Protein AF-W4FFS1-F1 (afdb_monomer_lite)

Radius of gyration: 21.35 Å; chains: 1; bounding box: 70×46×58 Å

pLDDT: mean 74.56, std 17.5, range [27.06, 93.44]

Organism: Aphanomyces astaci (NCBI:txid112090)

Secondary structure (DSSP, 8-state):
--SS--PPP-PPP---STTTT---HHHHHHIIIIIIHHHHHHHSTTPPP-------GGGGPPPTTS--GGGS-SSSSS----PPPEE-TTS-EE-SB--TTSTTTTSBP----SHHHHHHHHHSHHHHT---HHHHHTS-HHHHHHHHHH---SHHHHHHHHHHHHH-------------------------

Foldseek 3Di:
DPPPDDDDDDDAFDDDPPCGRPDALVNVLCCVPPPVVVVCCVVPPPDDDDDDDDPDCNQVAADQQAQALVQAAQDPDDDGGLHQWDADDVGDTHHQADPPPDPRHRHGDDHNNDPVSSVVSCPDLSNVPGGHPCCVRPNVVQLVVQCVVQAPPDPVSCVPSNVVSVVPPDDDDPDDDDDDDDDDDDDDDDDD

Sequence (192 aa):
MVNGVKKYTTQKLHVGKNNEGYWTCEHMIKQGQEEVVAAFNEMHPGAKGYFTFDQSTNQAAFAPDALRASNMSLKPGGAQALLRPGRLLGGTTQSMVFEENHTRSGEAKGDVRMCCARHCMASQEDFRAQLSLLEETIIRADAKRYARRHCDYSFEGLTTCVPQSLDSSFEYDYELTRFAHTKYKSTDESQS

Structure (mmCIF, N/CA/C/O backbone):
data_AF-W4FFS1-F1
#
_entry.id   AF-W4FFS1-F1
#
loop_
_atom_site.group_PDB
_atom_site.id
_atom_site.type_symbol
_atom_site.label_atom_id
_atom_site.label_alt_id
_atom_site.label_comp_id
_atom_site.label_asym_id
_atom_site.label_entity_id
_atom_site.label_seq_id
_atom_site.pdbx_PDB_ins_code
_atom_site.Cartn_x
_atom_site.Cartn_y
_atom_site.Cartn_z
_atom_site.occupancy
_atom_site.B_iso_or_equiv
_atom_site.auth_seq_id
_atom_site.auth_comp_id
_atom_site.auth_asym_id
_atom_site.auth_atom_id
_atom_site.pdbx_PDB_model_num
ATOM 1 N N . MET A 1 1 ? -15.642 4.699 28.459 1.00 42.44 1 MET A N 1
ATOM 2 C CA . MET A 1 1 ? -15.665 6.177 28.407 1.00 42.44 1 MET A CA 1
ATOM 3 C C . MET A 1 1 ? -15.061 6.699 29.697 1.00 42.44 1 MET A C 1
ATOM 5 O O . MET A 1 1 ? -15.727 6.666 30.722 1.00 42.44 1 MET A O 1
ATOM 9 N N . VAL A 1 2 ? -13.798 7.113 29.669 1.00 43.47 2 VAL A N 1
ATOM 10 C CA . VAL A 1 2 ? -13.159 7.785 30.806 1.00 43.47 2 VAL A CA 1
ATOM 11 C C . VAL A 1 2 ? -13.203 9.287 30.494 1.00 43.47 2 VAL A C 1
ATOM 13 O O . VAL A 1 2 ? -12.579 9.748 29.548 1.00 43.47 2 VAL A O 1
ATOM 16 N N . ASN A 1 3 ? -14.033 10.030 31.230 1.00 53.81 3 ASN A N 1
ATOM 17 C CA . ASN A 1 3 ? -14.083 11.501 31.324 1.00 53.81 3 ASN A CA 1
ATOM 18 C C . ASN A 1 3 ? -14.514 12.374 30.125 1.00 53.81 3 ASN A C 1
ATOM 20 O O . ASN A 1 3 ? -14.353 13.586 30.204 1.00 53.81 3 ASN A O 1
ATOM 24 N N . GLY A 1 4 ? -15.112 11.850 29.050 1.00 58.44 4 GLY A N 1
ATOM 25 C CA . GLY A 1 4 ? -15.832 12.693 28.068 1.00 58.44 4 GLY A CA 1
ATOM 26 C C . GLY A 1 4 ? -14.991 13.729 27.294 1.00 58.44 4 GLY A C 1
ATOM 27 O O . GLY A 1 4 ? -15.546 14.533 26.545 1.00 58.44 4 GLY A O 1
ATOM 28 N N . VAL A 1 5 ? -13.662 13.706 27.427 1.00 64.94 5 VAL A N 1
ATOM 29 C CA . VAL A 1 5 ? -12.743 14.557 26.666 1.00 64.94 5 VAL A CA 1
ATOM 30 C C . VAL A 1 5 ? -12.466 13.882 25.327 1.00 64.94 5 VAL A C 1
ATOM 32 O O . VAL A 1 5 ? -11.866 12.811 25.270 1.00 64.94 5 VAL A O 1
ATOM 35 N N . LYS A 1 6 ? -12.905 14.503 24.228 1.00 65.88 6 LYS A N 1
ATOM 36 C CA . LYS A 1 6 ? -12.548 14.053 22.877 1.00 65.88 6 LYS A CA 1
ATOM 37 C C . LYS A 1 6 ? -11.071 14.364 22.631 1.00 65.88 6 LYS A C 1
ATOM 39 O O . LYS A 1 6 ? -10.688 15.531 22.578 1.00 65.88 6 LYS A O 1
ATOM 44 N N . LYS A 1 7 ? -10.247 13.326 22.484 1.00 66.31 7 LYS A N 1
ATOM 45 C CA . LYS A 1 7 ? -8.843 13.446 22.074 1.00 66.31 7 LYS A CA 1
ATOM 46 C C . LYS A 1 7 ? -8.802 13.440 20.549 1.00 66.31 7 LYS A C 1
ATOM 48 O O . LYS A 1 7 ? -9.204 12.463 19.925 1.00 66.31 7 LYS A O 1
ATOM 53 N N . TYR A 1 8 ? -8.354 14.542 19.962 1.00 74.06 8 TYR A N 1
ATOM 54 C CA . TYR A 1 8 ? -8.119 14.629 18.526 1.00 74.06 8 TYR A CA 1
ATOM 55 C C . TYR A 1 8 ? -6.630 14.482 18.266 1.00 74.06 8 TYR A C 1
ATOM 57 O O . TYR A 1 8 ? -5.813 15.106 18.941 1.00 74.06 8 TYR A O 1
ATOM 65 N N . THR A 1 9 ? -6.301 13.688 17.259 1.00 72.19 9 THR A N 1
ATOM 66 C CA . THR A 1 9 ? -4.998 13.745 16.613 1.00 72.19 9 THR A CA 1
ATOM 67 C C . THR A 1 9 ? -5.141 14.524 15.312 1.00 72.19 9 THR A C 1
ATOM 69 O O . THR A 1 9 ? -6.166 14.439 14.631 1.00 72.19 9 THR A O 1
ATOM 72 N N . THR A 1 10 ? -4.174 15.373 14.986 1.00 80.75 10 THR A N 1
ATOM 73 C CA . THR A 1 10 ? -4.226 16.195 13.775 1.00 80.75 10 THR A CA 1
ATOM 74 C C . THR A 1 10 ? -2.835 16.331 13.199 1.00 80.75 10 THR A C 1
ATOM 76 O O . THR A 1 10 ? -1.950 16.910 13.826 1.00 80.75 10 THR A O 1
ATOM 79 N N . GLN A 1 11 ? -2.675 15.868 11.964 1.00 80.75 11 GLN A N 1
ATOM 80 C CA . GLN A 1 11 ? -1.475 16.092 11.179 1.00 80.75 11 GLN A CA 1
ATOM 81 C C . GLN A 1 11 ? -1.737 17.211 10.169 1.00 80.75 11 GLN A C 1
ATOM 83 O O . GLN A 1 11 ? -2.724 17.184 9.435 1.00 80.75 11 GLN A O 1
ATOM 88 N N . LYS A 1 12 ? -0.858 18.216 10.141 1.00 86.00 12 LYS A N 1
ATOM 89 C CA . LYS A 1 12 ? -0.898 19.284 9.137 1.00 86.00 12 LYS A CA 1
ATOM 90 C C . LYS A 1 12 ? 0.101 18.959 8.036 1.00 86.00 12 LYS A C 1
ATOM 92 O O . LYS A 1 12 ? 1.286 18.799 8.310 1.00 86.00 12 LYS A O 1
ATOM 97 N N . LEU A 1 13 ? -0.391 18.878 6.807 1.00 87.62 13 LEU A N 1
ATOM 98 C CA . LEU A 1 13 ? 0.433 18.729 5.616 1.00 87.62 13 LEU A CA 1
ATOM 99 C C . LEU A 1 13 ? 0.553 20.083 4.915 1.00 87.62 13 LEU A C 1
ATOM 101 O O . LEU A 1 13 ? -0.430 20.813 4.782 1.00 87.62 13 LEU A O 1
ATOM 105 N N . HIS A 1 14 ? 1.763 20.419 4.479 1.00 88.12 14 HIS A N 1
ATOM 106 C CA . HIS A 1 14 ? 2.048 21.664 3.774 1.00 88.12 14 HIS A CA 1
ATOM 107 C C . HIS A 1 14 ? 2.275 21.369 2.296 1.00 88.12 14 HIS A C 1
ATOM 109 O O . HIS A 1 14 ? 3.169 20.600 1.958 1.00 88.12 14 HIS A O 1
ATOM 115 N N . VAL A 1 15 ? 1.461 21.978 1.431 1.00 88.88 15 VAL A N 1
ATOM 116 C CA . VAL A 1 15 ? 1.563 21.803 -0.024 1.00 88.88 15 VAL A CA 1
ATOM 117 C C . VAL A 1 15 ? 2.913 22.324 -0.519 1.00 88.88 15 VAL A C 1
ATOM 119 O O . VAL A 1 15 ? 3.287 23.4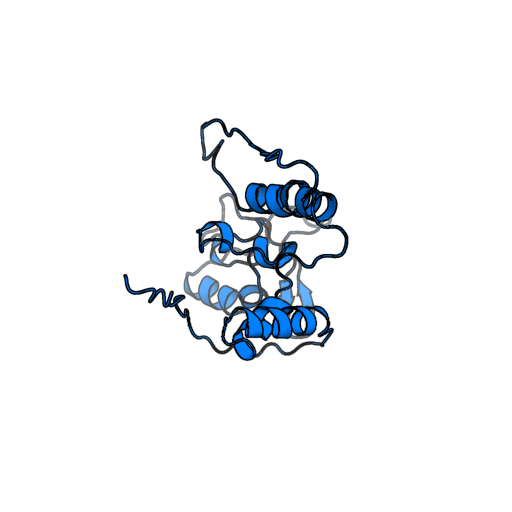60 -0.222 1.00 88.88 15 VAL A O 1
ATOM 122 N N . GLY A 1 16 ? 3.614 21.502 -1.297 1.00 87.75 16 GLY A N 1
ATOM 123 C CA . GLY A 1 16 ? 4.898 21.824 -1.918 1.00 87.75 16 GLY A CA 1
ATOM 124 C C . GLY A 1 16 ? 4.943 21.446 -3.401 1.00 87.75 16 GLY A C 1
ATOM 125 O O . GLY A 1 16 ? 3.909 21.324 -4.065 1.00 87.75 16 GLY A O 1
ATOM 126 N N . LYS A 1 17 ? 6.150 21.284 -3.953 1.00 86.94 17 LYS A N 1
ATOM 127 C CA . LYS A 1 17 ? 6.331 20.882 -5.362 1.00 86.94 17 LYS A CA 1
ATOM 128 C C . LYS A 1 17 ? 6.235 19.357 -5.493 1.00 86.94 17 LYS A C 1
ATOM 130 O O . LYS A 1 17 ? 6.449 18.636 -4.535 1.00 86.94 17 LYS A O 1
ATOM 135 N N . ASN A 1 18 ? 5.931 18.844 -6.689 1.00 82.62 18 ASN A N 1
ATOM 136 C CA . ASN A 1 18 ? 5.986 17.401 -6.992 1.00 82.62 18 ASN A CA 1
ATOM 137 C C . ASN A 1 18 ? 5.180 16.491 -6.032 1.00 82.62 18 ASN A C 1
ATOM 139 O O . ASN A 1 18 ? 5.665 15.442 -5.622 1.00 82.62 18 ASN A O 1
ATOM 143 N N . ASN A 1 19 ? 3.938 16.868 -5.706 1.00 79.12 19 ASN A N 1
ATOM 144 C CA . ASN A 1 19 ? 3.056 16.167 -4.754 1.00 79.12 19 ASN A CA 1
ATOM 145 C C . ASN A 1 19 ? 3.508 16.216 -3.279 1.00 79.12 19 ASN A C 1
ATOM 147 O O . ASN A 1 19 ? 2.940 15.516 -2.440 1.00 79.12 19 ASN A O 1
ATOM 151 N N . GLU A 1 20 ? 4.489 17.049 -2.924 1.00 83.75 20 GLU A N 1
ATOM 152 C CA . GLU A 1 20 ? 4.792 17.338 -1.521 1.00 83.75 20 GLU A CA 1
ATOM 153 C C . GLU A 1 20 ? 3.547 17.868 -0.796 1.00 83.75 20 GLU A C 1
ATOM 155 O O . GLU A 1 20 ? 2.803 18.711 -1.310 1.00 83.75 20 GLU A O 1
ATOM 160 N N . GLY A 1 21 ? 3.315 17.354 0.411 1.00 86.19 21 GLY A N 1
ATOM 161 C CA . GLY A 1 21 ? 2.146 17.703 1.217 1.00 86.19 21 GLY A CA 1
ATOM 162 C C . GLY A 1 21 ? 0.857 16.980 0.833 1.00 86.19 21 GLY A C 1
ATOM 163 O O . GLY A 1 21 ? -0.195 17.311 1.375 1.00 86.19 21 GLY A O 1
ATOM 164 N N . TYR A 1 22 ? 0.904 16.009 -0.083 1.00 87.06 22 TYR A N 1
ATOM 165 C CA . TYR A 1 22 ? -0.261 15.186 -0.399 1.00 87.06 22 TYR A CA 1
ATOM 166 C C . TYR A 1 22 ? -0.458 14.115 0.676 1.00 87.06 22 TYR A C 1
ATOM 168 O O . TYR A 1 22 ? 0.497 13.531 1.188 1.00 87.06 22 TYR A O 1
ATOM 176 N N . TRP A 1 23 ? -1.718 13.825 0.989 1.00 85.88 23 TRP A N 1
ATOM 177 C CA . TRP A 1 23 ? -2.080 12.721 1.871 1.00 85.88 23 TRP A CA 1
ATOM 178 C C . TRP A 1 23 ? -1.915 11.383 1.139 1.00 85.88 23 TRP A C 1
ATOM 180 O O . TRP A 1 23 ? -2.682 11.067 0.228 1.00 85.88 23 TRP A O 1
ATOM 190 N N . THR A 1 24 ? -0.914 10.594 1.531 1.00 85.81 24 THR A N 1
ATOM 191 C CA . THR A 1 24 ? -0.585 9.306 0.890 1.00 85.81 24 THR A CA 1
ATOM 192 C C . THR A 1 24 ? -1.097 8.107 1.694 1.00 85.81 24 THR A C 1
ATOM 194 O O . THR A 1 24 ? -1.491 8.232 2.855 1.00 85.81 24 THR A O 1
ATOM 197 N N . CYS A 1 25 ? -1.058 6.912 1.093 1.00 83.69 25 CYS A N 1
ATOM 198 C CA . CYS A 1 25 ? -1.382 5.666 1.794 1.00 83.69 25 CYS A CA 1
ATOM 199 C C . CYS A 1 25 ? -0.485 5.424 3.021 1.00 83.69 25 CYS A C 1
ATOM 201 O O . CYS A 1 25 ? -0.966 4.907 4.023 1.00 83.69 25 CYS A O 1
ATOM 203 N N . GLU A 1 26 ? 0.786 5.829 2.980 1.00 85.06 26 GLU A N 1
ATOM 204 C CA . GLU A 1 26 ? 1.703 5.712 4.124 1.00 85.06 26 GLU A CA 1
ATOM 205 C C . GLU A 1 26 ? 1.243 6.565 5.309 1.00 85.06 26 GLU A C 1
ATOM 207 O O . GLU A 1 26 ? 1.221 6.084 6.440 1.00 85.06 26 GLU A O 1
ATOM 212 N N . HIS A 1 27 ? 0.803 7.803 5.054 1.00 86.19 27 HIS A N 1
ATOM 213 C CA . HIS A 1 27 ? 0.260 8.672 6.101 1.00 86.19 27 HIS A CA 1
ATOM 214 C C . HIS A 1 27 ? -0.988 8.056 6.749 1.00 86.19 27 HIS A C 1
ATOM 216 O O . HIS A 1 27 ? -1.115 8.051 7.972 1.00 86.19 27 HIS A O 1
ATOM 222 N N . MET A 1 28 ? -1.874 7.472 5.937 1.00 84.06 28 MET A N 1
ATOM 223 C CA . MET A 1 28 ? -3.064 6.768 6.419 1.00 84.06 28 MET A CA 1
ATOM 224 C C . MET A 1 28 ? -2.714 5.538 7.260 1.00 84.06 28 MET A C 1
ATOM 226 O O . MET A 1 28 ? -3.315 5.336 8.314 1.00 84.06 28 MET A O 1
ATOM 230 N N . ILE A 1 29 ? -1.739 4.735 6.822 1.00 80.75 29 ILE A N 1
ATOM 231 C CA . ILE A 1 29 ? -1.277 3.563 7.573 1.00 80.75 29 ILE A CA 1
ATOM 232 C C . ILE A 1 29 ? -0.712 3.990 8.924 1.00 80.75 29 ILE A C 1
ATOM 234 O O . ILE A 1 29 ? -1.125 3.463 9.957 1.00 80.75 29 ILE A O 1
ATOM 238 N N . LYS A 1 30 ? 0.173 4.990 8.911 1.00 84.25 30 LYS A N 1
ATOM 239 C CA . LYS A 1 30 ? 0.809 5.528 10.109 1.00 84.25 30 LYS A CA 1
ATOM 240 C C . LYS A 1 30 ? -0.223 6.047 11.105 1.00 84.25 30 LYS A C 1
ATOM 242 O O . LYS A 1 30 ? -0.216 5.639 12.261 1.00 84.25 30 LYS A O 1
ATOM 247 N N . GLN A 1 31 ? -1.155 6.882 10.650 1.00 84.44 31 GLN A N 1
ATOM 248 C CA . GLN A 1 31 ? -2.227 7.398 11.501 1.00 84.44 31 GLN A CA 1
ATOM 249 C C . GLN A 1 31 ? -3.097 6.267 12.068 1.00 84.44 31 GLN A C 1
ATOM 251 O O . GLN A 1 31 ? -3.420 6.268 13.256 1.00 84.44 31 GLN A O 1
ATOM 256 N N . GLY A 1 32 ? -3.465 5.288 11.238 1.00 81.50 32 GLY A N 1
ATOM 257 C CA . GLY A 1 32 ? -4.253 4.137 11.667 1.00 81.50 32 GLY A CA 1
ATOM 258 C C . GLY A 1 32 ? -3.562 3.332 12.770 1.00 81.50 32 GLY A C 1
ATOM 259 O O . GLY A 1 32 ? -4.159 3.085 13.817 1.00 81.50 32 GLY A O 1
ATOM 260 N N . GLN A 1 33 ? -2.303 2.947 12.555 1.00 79.31 33 GLN A N 1
ATOM 261 C CA . GLN A 1 33 ? -1.557 2.077 13.468 1.00 79.31 33 GLN A CA 1
ATOM 262 C C . GLN A 1 33 ? -1.063 2.799 14.724 1.00 79.31 33 GLN A C 1
ATOM 264 O O . GLN A 1 33 ? -1.190 2.264 15.824 1.00 79.31 33 GLN A O 1
ATOM 269 N N . GLU A 1 34 ? -0.501 3.997 14.578 1.00 80.81 34 GLU A N 1
ATOM 270 C CA . GLU A 1 34 ? 0.190 4.675 15.679 1.00 80.81 34 GLU A CA 1
ATOM 271 C C . GLU A 1 34 ? -0.752 5.534 16.524 1.00 80.81 34 GLU A C 1
ATOM 273 O O . GLU A 1 34 ? -0.556 5.649 17.731 1.00 80.81 34 GLU A O 1
ATOM 278 N N . GLU A 1 35 ? -1.784 6.127 15.922 1.00 83.19 35 GLU A N 1
ATOM 279 C CA . GLU A 1 35 ? -2.636 7.094 16.617 1.00 83.19 35 GLU A CA 1
ATOM 280 C C . GLU A 1 35 ? -4.011 6.503 16.932 1.00 83.19 35 GLU A C 1
ATOM 282 O O . GLU A 1 35 ? -4.437 6.497 18.089 1.00 83.19 35 GLU A O 1
ATOM 287 N N . VAL A 1 36 ? -4.703 5.970 15.920 1.00 82.56 36 VAL A N 1
ATOM 288 C CA . VAL A 1 36 ? -6.085 5.486 16.067 1.00 82.56 36 VAL A CA 1
ATOM 289 C C . VAL A 1 36 ? -6.141 4.223 16.923 1.00 82.56 36 VAL A C 1
ATOM 291 O O . VAL A 1 36 ? -6.898 4.182 17.894 1.00 82.56 36 VAL A O 1
ATOM 294 N N . VAL A 1 37 ? -5.331 3.206 16.610 1.00 81.06 37 VAL A N 1
ATOM 295 C CA . VAL A 1 37 ? -5.289 1.956 17.391 1.00 81.06 37 VAL A CA 1
ATOM 296 C C . VAL A 1 37 ? -4.807 2.213 18.819 1.00 81.06 37 VAL A C 1
ATOM 298 O O . VAL A 1 37 ? -5.395 1.684 19.763 1.00 81.06 37 VAL A O 1
ATOM 301 N N . ALA A 1 38 ? -3.792 3.063 19.004 1.00 78.50 38 ALA A N 1
ATOM 302 C CA . ALA A 1 38 ? -3.299 3.419 20.332 1.00 78.50 38 ALA A CA 1
ATOM 303 C C . ALA A 1 38 ? -4.384 4.103 21.180 1.00 78.50 38 ALA A C 1
ATOM 305 O O . ALA A 1 38 ? -4.650 3.676 22.305 1.00 78.50 38 ALA A O 1
ATOM 306 N N . ALA A 1 39 ? -5.065 5.110 20.624 1.00 80.81 39 ALA A N 1
ATOM 307 C CA . ALA A 1 39 ? -6.156 5.796 21.311 1.00 80.81 39 ALA A CA 1
ATOM 308 C C . ALA A 1 39 ? -7.332 4.852 21.608 1.00 80.81 39 ALA A C 1
ATOM 310 O O . ALA A 1 39 ? -7.919 4.917 22.688 1.00 80.81 39 ALA A O 1
ATOM 311 N N . PHE A 1 40 ? -7.672 3.953 20.679 1.00 81.38 40 PHE A N 1
ATOM 312 C CA . PHE A 1 40 ? -8.724 2.962 20.891 1.00 81.38 40 PHE A CA 1
ATOM 313 C C . PHE A 1 40 ? -8.395 2.023 22.058 1.00 81.38 40 PHE A C 1
ATOM 315 O O . PHE A 1 40 ? -9.228 1.858 22.948 1.00 81.38 40 PHE A O 1
ATOM 322 N N . ASN A 1 41 ? -7.180 1.468 22.096 1.00 80.12 41 ASN A N 1
ATOM 323 C CA . ASN A 1 41 ? -6.741 0.568 23.165 1.00 80.12 41 ASN A CA 1
ATOM 324 C C . ASN A 1 41 ? -6.722 1.260 24.541 1.00 80.12 41 ASN A C 1
ATOM 326 O O . ASN A 1 41 ? -7.061 0.631 25.542 1.00 80.12 41 ASN A O 1
ATOM 330 N N . GLU A 1 42 ? -6.364 2.549 24.589 1.00 83.25 42 GLU A N 1
ATOM 331 C CA . GLU A 1 42 ? -6.399 3.373 25.808 1.00 83.25 42 GLU A CA 1
ATOM 332 C C . GLU A 1 42 ? -7.843 3.601 26.294 1.00 83.25 42 GLU A C 1
ATOM 334 O O . GLU A 1 42 ? -8.155 3.418 27.471 1.00 83.25 42 GLU A O 1
ATOM 339 N N . MET A 1 43 ? -8.746 3.988 25.388 1.00 81.75 43 MET A N 1
ATOM 340 C CA . MET A 1 43 ? -10.129 4.347 25.732 1.00 81.75 43 MET A CA 1
ATOM 341 C C . MET A 1 43 ? -11.042 3.136 25.965 1.00 81.75 43 MET A C 1
ATOM 343 O O . MET A 1 43 ? -12.050 3.253 26.678 1.00 81.75 43 MET A O 1
ATOM 347 N N . HIS A 1 44 ? -10.710 1.997 25.355 1.00 79.44 44 HIS A N 1
ATOM 348 C CA . HIS A 1 44 ? -11.508 0.773 25.359 1.00 79.44 44 HIS A CA 1
ATOM 349 C C . HIS A 1 44 ? -10.646 -0.485 25.593 1.00 79.44 44 HIS A C 1
ATOM 351 O O . HIS A 1 44 ? -10.557 -1.343 24.710 1.00 79.44 44 HIS A O 1
ATOM 357 N N . PRO A 1 45 ? -10.036 -0.647 26.783 1.00 83.94 45 PRO A N 1
ATOM 358 C CA . PRO A 1 45 ? -9.206 -1.813 27.079 1.00 83.94 45 PRO A CA 1
ATOM 359 C C . PRO A 1 45 ? -9.966 -3.134 26.885 1.00 83.94 45 PRO A C 1
ATOM 361 O O . PRO A 1 45 ? -11.069 -3.306 27.404 1.00 83.94 45 PRO A O 1
ATOM 364 N N . GLY A 1 46 ? -9.376 -4.069 26.134 1.00 75.56 46 GLY A N 1
ATOM 365 C CA . GLY A 1 46 ? -9.944 -5.400 25.874 1.00 75.56 46 GLY A CA 1
ATOM 366 C C . GLY A 1 46 ? -11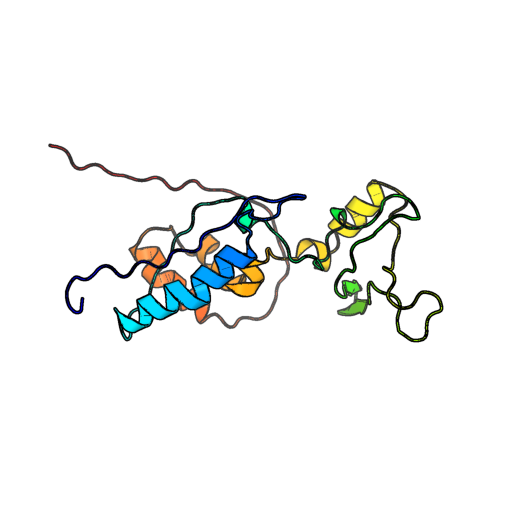.105 -5.440 24.871 1.00 75.56 46 GLY A C 1
ATOM 367 O O . GLY A 1 46 ? -11.608 -6.523 24.570 1.00 75.56 46 GLY A O 1
ATOM 368 N N . ALA A 1 47 ? -11.530 -4.295 24.331 1.00 77.00 47 ALA A N 1
ATOM 369 C CA . ALA A 1 47 ? -12.546 -4.249 23.287 1.00 77.00 47 ALA A CA 1
ATOM 370 C C . ALA A 1 47 ? -11.952 -4.578 21.907 1.00 77.00 47 ALA A C 1
ATOM 372 O O . ALA A 1 47 ? -10.767 -4.374 21.650 1.00 77.00 47 ALA A O 1
ATOM 373 N N . LYS A 1 48 ? -12.802 -5.049 20.989 1.00 73.25 48 LYS A N 1
ATOM 374 C CA . LYS A 1 48 ? -12.460 -5.203 19.567 1.00 73.25 48 LYS A CA 1
ATOM 375 C C . LYS A 1 48 ? -13.002 -4.002 18.794 1.00 73.25 48 LYS A C 1
ATOM 377 O O . LYS A 1 48 ? -14.195 -3.713 18.873 1.00 73.25 48 LYS A O 1
ATOM 382 N N . GLY A 1 49 ? -12.125 -3.295 18.086 1.00 68.69 49 GLY A N 1
ATOM 383 C CA . GLY A 1 49 ? -12.475 -2.118 17.291 1.00 68.69 49 GLY A CA 1
ATOM 384 C C . GLY A 1 49 ? -12.720 -2.479 15.830 1.00 68.69 49 GLY A C 1
ATOM 385 O O . GLY A 1 49 ? -11.902 -3.166 15.221 1.00 68.69 49 GLY A O 1
ATOM 386 N N . TYR A 1 50 ? -13.826 -1.993 15.266 1.00 71.31 50 TYR A N 1
ATOM 387 C CA . TYR A 1 50 ? -14.120 -2.093 13.837 1.00 71.31 50 TYR A CA 1
ATOM 388 C C . TYR A 1 50 ? -13.947 -0.719 13.196 1.00 71.31 50 TYR A C 1
ATOM 390 O O . TYR A 1 50 ? -14.675 0.218 13.522 1.00 71.31 50 TYR A O 1
ATOM 398 N N . PHE A 1 51 ? -12.987 -0.605 12.280 1.00 72.88 51 PHE A N 1
ATOM 399 C CA . PHE A 1 51 ? -12.707 0.628 11.550 1.00 72.88 51 PHE A CA 1
ATOM 400 C C . PHE A 1 51 ? -13.142 0.467 10.100 1.00 72.88 51 PHE A C 1
ATOM 402 O O . PHE A 1 51 ? -12.771 -0.496 9.429 1.00 72.88 51 PHE A O 1
ATOM 409 N N . THR A 1 52 ? -13.935 1.416 9.616 1.00 70.44 52 THR A N 1
ATOM 410 C CA . THR A 1 52 ? -14.329 1.485 8.212 1.00 70.44 52 THR A CA 1
ATOM 411 C C . THR A 1 52 ? -13.673 2.704 7.584 1.00 70.44 52 THR A C 1
ATOM 413 O O . THR A 1 52 ? -13.593 3.767 8.195 1.00 70.44 52 THR A O 1
ATOM 416 N N . PHE A 1 53 ? -13.166 2.527 6.369 1.00 69.19 53 PHE A N 1
ATOM 417 C CA . PHE A 1 53 ? -12.533 3.584 5.592 1.00 69.19 53 PHE A CA 1
ATOM 418 C C . PHE A 1 53 ? -13.307 3.769 4.294 1.00 69.19 53 P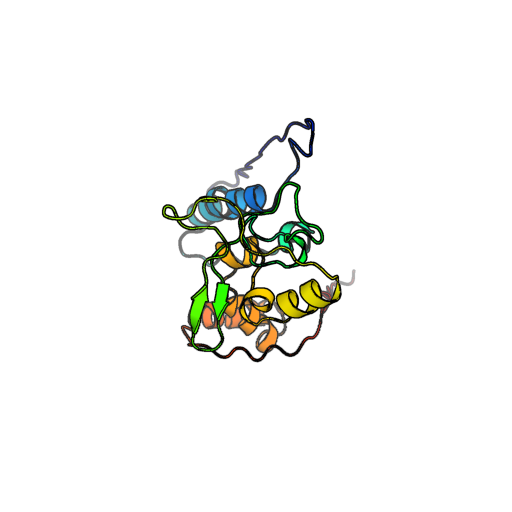HE A C 1
ATOM 420 O O . PHE A 1 53 ? -13.801 2.797 3.708 1.00 69.19 53 PHE A O 1
ATOM 427 N N . ASP A 1 54 ? -13.389 5.009 3.824 1.00 72.56 54 ASP A N 1
ATOM 428 C CA . ASP A 1 54 ? -13.899 5.298 2.493 1.00 72.56 54 ASP A CA 1
ATOM 429 C C . ASP A 1 54 ? -12.959 4.702 1.432 1.00 72.56 54 ASP A C 1
ATOM 431 O O . ASP A 1 54 ? -11.755 4.564 1.651 1.00 72.56 54 ASP A O 1
ATOM 435 N N . GLN A 1 55 ? -13.502 4.309 0.276 1.00 68.38 55 GLN A N 1
ATOM 436 C CA . GLN A 1 55 ? -12.747 3.723 -0.845 1.00 68.38 55 GLN A CA 1
ATOM 437 C C . GLN A 1 55 ? -11.912 4.788 -1.581 1.00 68.38 55 GLN A C 1
ATOM 439 O O . GLN A 1 55 ? -12.027 4.964 -2.794 1.00 68.38 55 GLN A O 1
ATOM 444 N N . SER A 1 56 ? -11.101 5.539 -0.840 1.00 75.25 56 SER A N 1
ATOM 445 C CA . SER A 1 56 ? -10.181 6.519 -1.397 1.00 75.25 56 SER A CA 1
ATOM 446 C C . SER A 1 56 ? -9.129 5.830 -2.269 1.00 75.25 56 SER A C 1
ATOM 448 O O . SER A 1 56 ? -8.783 4.660 -2.077 1.00 75.25 56 SER A O 1
ATOM 450 N N . THR A 1 57 ? -8.573 6.565 -3.234 1.00 70.75 57 THR A N 1
ATOM 451 C CA . THR A 1 57 ? -7.522 6.058 -4.135 1.00 70.75 57 THR A CA 1
ATOM 452 C C . THR A 1 57 ? -6.287 5.556 -3.387 1.00 70.75 57 THR A C 1
ATOM 454 O O . THR A 1 57 ? -5.554 4.721 -3.914 1.00 70.75 57 THR A O 1
ATOM 457 N N . ASN A 1 58 ? -6.087 5.995 -2.140 1.00 73.81 58 ASN A N 1
ATOM 458 C CA . ASN A 1 58 ? -5.034 5.498 -1.259 1.00 73.81 58 ASN A CA 1
ATOM 459 C C . ASN A 1 58 ? -5.165 3.996 -0.974 1.00 73.81 58 ASN A C 1
ATOM 461 O O . ASN A 1 58 ? -4.145 3.332 -0.830 1.00 73.81 58 ASN A O 1
ATOM 465 N N . GLN A 1 59 ? -6.377 3.425 -0.993 1.00 70.81 59 GLN A N 1
ATOM 466 C CA . GLN A 1 59 ? -6.561 1.975 -0.846 1.00 70.81 59 GLN A CA 1
ATOM 467 C C . GLN A 1 59 ? -5.993 1.163 -2.018 1.00 70.81 59 GLN A C 1
ATOM 469 O O . GLN A 1 59 ? -5.740 -0.028 -1.856 1.00 70.81 59 GLN A O 1
ATOM 474 N N . ALA A 1 60 ? -5.807 1.778 -3.190 1.00 80.25 60 ALA A N 1
ATOM 475 C CA . ALA A 1 60 ? -5.283 1.134 -4.395 1.00 80.25 60 ALA A CA 1
ATOM 476 C C . ALA A 1 60 ? -3.796 1.451 -4.646 1.00 80.25 60 ALA A C 1
ATOM 478 O O . ALA A 1 60 ? -3.248 1.070 -5.684 1.00 80.25 60 ALA A O 1
ATOM 479 N N . ALA A 1 61 ? -3.141 2.166 -3.726 1.00 86.06 61 ALA A N 1
ATOM 480 C CA . ALA A 1 61 ? -1.720 2.459 -3.821 1.00 86.06 61 ALA A CA 1
ATOM 481 C C . ALA A 1 61 ? -0.905 1.202 -3.499 1.00 86.06 61 ALA A C 1
ATOM 483 O O . ALA A 1 61 ? -1.126 0.557 -2.482 1.00 86.06 61 ALA A O 1
ATOM 484 N N . PHE A 1 62 ? 0.046 0.866 -4.362 1.00 89.38 62 PHE A N 1
ATOM 485 C CA . PHE A 1 62 ? 0.986 -0.232 -4.147 1.00 89.38 62 PHE A CA 1
ATOM 486 C C . PHE A 1 62 ? 2.296 0.307 -3.586 1.00 89.38 62 PHE A C 1
ATOM 488 O O . PHE A 1 62 ? 2.605 1.486 -3.774 1.00 89.38 62 PHE A O 1
ATOM 495 N N . ALA A 1 63 ? 3.076 -0.566 -2.956 1.00 88.75 63 ALA A N 1
ATOM 496 C CA . ALA A 1 63 ? 4.436 -0.232 -2.567 1.00 88.75 63 ALA A CA 1
ATOM 497 C C . ALA A 1 63 ? 5.276 0.207 -3.791 1.00 88.75 63 ALA A C 1
ATOM 499 O O . ALA A 1 63 ? 5.041 -0.289 -4.903 1.00 88.75 63 ALA A O 1
ATOM 500 N N . PRO A 1 64 ? 6.257 1.114 -3.618 1.00 89.75 64 PRO A N 1
ATOM 501 C CA . PRO A 1 64 ? 7.093 1.599 -4.721 1.00 89.75 64 PRO A CA 1
ATOM 502 C C . PRO A 1 64 ? 7.829 0.489 -5.484 1.00 89.75 64 PRO A C 1
ATOM 504 O O . PRO A 1 64 ? 8.035 0.599 -6.693 1.00 89.75 64 PRO A O 1
ATOM 507 N N . ASP A 1 65 ? 8.179 -0.586 -4.783 1.00 92.50 65 ASP A N 1
ATOM 508 C CA . ASP A 1 65 ? 8.904 -1.752 -5.281 1.00 92.50 65 ASP A CA 1
ATOM 509 C C . ASP A 1 65 ? 7.984 -2.911 -5.713 1.00 92.50 65 ASP A C 1
ATOM 511 O O . ASP A 1 65 ? 8.478 -3.956 -6.129 1.00 92.50 65 ASP A O 1
ATOM 515 N N . ALA A 1 66 ? 6.656 -2.775 -5.629 1.00 93.00 66 ALA A N 1
ATOM 516 C CA . ALA A 1 66 ? 5.726 -3.856 -5.963 1.00 93.00 66 ALA A CA 1
ATOM 517 C C . ALA A 1 66 ? 5.868 -4.317 -7.425 1.00 93.00 66 ALA A C 1
ATOM 519 O O . ALA A 1 66 ? 6.025 -3.494 -8.332 1.00 93.00 66 ALA A O 1
ATOM 520 N N . LEU A 1 67 ? 5.728 -5.627 -7.672 1.00 93.31 67 LEU A N 1
ATOM 521 C CA . LEU A 1 67 ? 5.807 -6.236 -9.010 1.00 93.31 67 LEU A CA 1
ATOM 522 C C . LEU A 1 67 ? 4.659 -5.764 -9.912 1.00 93.31 67 LEU A C 1
ATOM 524 O O . LEU A 1 67 ? 3.617 -6.403 -10.045 1.00 93.31 67 LEU A O 1
ATOM 528 N N . ARG A 1 68 ? 4.842 -4.608 -10.547 1.00 92.31 68 ARG A N 1
ATOM 529 C CA . ARG A 1 68 ? 3.850 -3.990 -11.427 1.00 92.31 68 ARG A CA 1
ATOM 530 C C . ARG A 1 68 ? 4.463 -3.705 -12.780 1.00 92.31 68 ARG A C 1
ATOM 532 O O . ARG A 1 68 ? 5.327 -2.845 -12.917 1.00 92.31 68 ARG A O 1
ATOM 539 N N . ALA A 1 69 ? 3.932 -4.345 -13.819 1.00 90.06 69 ALA A N 1
ATOM 540 C CA . ALA A 1 69 ? 4.406 -4.140 -15.188 1.00 90.06 69 ALA A CA 1
ATOM 541 C C . ALA A 1 69 ? 4.268 -2.678 -15.663 1.00 90.06 69 ALA A C 1
ATOM 543 O O . ALA A 1 69 ? 5.012 -2.235 -16.535 1.00 90.06 69 ALA A O 1
ATOM 544 N N . SER A 1 70 ? 3.341 -1.906 -15.080 1.00 88.56 70 SER A N 1
ATOM 545 C CA . SER A 1 70 ? 3.212 -0.463 -15.328 1.00 88.56 70 SER A CA 1
ATOM 546 C C . SER A 1 70 ? 4.428 0.342 -14.866 1.00 88.56 70 SER A C 1
ATOM 548 O O . SER A 1 70 ? 4.697 1.391 -15.447 1.00 88.56 70 SER A O 1
ATOM 550 N N . ASN A 1 71 ? 5.159 -0.156 -13.864 1.00 89.00 71 ASN A N 1
ATOM 551 C CA . ASN A 1 71 ? 6.352 0.473 -13.295 1.00 89.00 71 ASN A CA 1
ATOM 552 C C . ASN A 1 71 ? 7.638 0.067 -14.042 1.00 89.00 71 ASN A C 1
ATOM 554 O O . ASN A 1 71 ? 8.717 0.570 -13.737 1.00 89.00 71 ASN A O 1
ATOM 558 N N . MET A 1 72 ? 7.536 -0.826 -15.033 1.00 87.00 72 MET A N 1
ATOM 559 C CA . MET A 1 72 ? 8.650 -1.235 -15.890 1.00 87.00 72 MET A CA 1
ATOM 560 C C . MET A 1 72 ? 8.707 -0.382 -17.157 1.00 87.00 72 MET A C 1
ATOM 562 O O . MET A 1 72 ? 7.665 -0.083 -17.741 1.00 87.00 72 MET A O 1
ATOM 566 N N . SER A 1 73 ? 9.894 -0.036 -17.648 1.00 83.19 73 SER A N 1
ATOM 567 C CA . SER A 1 73 ? 10.059 0.791 -18.853 1.00 83.19 73 SER A CA 1
ATOM 568 C C . SER A 1 73 ? 9.654 0.051 -20.136 1.00 83.19 73 SER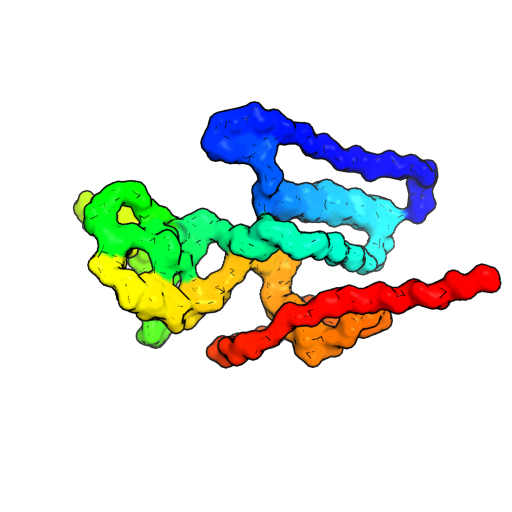 A C 1
ATOM 570 O O . SER A 1 73 ? 9.901 -1.144 -20.274 1.00 83.19 73 SER A O 1
ATOM 572 N N . LEU A 1 74 ? 9.017 0.753 -21.089 1.00 79.88 74 LEU A N 1
ATOM 573 C CA . LEU A 1 74 ? 8.699 0.188 -22.420 1.00 79.88 74 LEU A CA 1
ATOM 574 C C . LEU A 1 74 ? 9.865 0.266 -23.407 1.00 79.88 74 LEU A C 1
ATOM 576 O O . LEU A 1 74 ? 9.924 -0.454 -24.402 1.00 79.88 74 LEU A O 1
ATOM 580 N N . LYS A 1 75 ? 10.749 1.230 -23.182 1.00 76.31 75 LYS A N 1
ATOM 581 C CA . LYS A 1 75 ? 11.888 1.517 -24.040 1.00 76.31 75 LYS A CA 1
ATOM 582 C C . LYS A 1 75 ? 13.148 1.408 -23.190 1.00 76.31 75 LYS A C 1
ATOM 584 O O . LYS A 1 75 ? 13.068 1.724 -22.006 1.00 76.31 75 LYS A O 1
ATOM 589 N N . PRO A 1 76 ? 14.278 1.001 -23.785 1.00 69.19 76 PRO A N 1
ATOM 590 C CA . PRO A 1 76 ? 15.559 1.063 -23.104 1.00 69.19 76 PRO A CA 1
ATOM 591 C C . PRO A 1 76 ? 15.870 2.498 -22.669 1.00 69.19 76 PRO A C 1
ATOM 593 O O . PRO A 1 76 ? 15.688 3.436 -23.451 1.00 69.19 76 PRO A O 1
ATOM 596 N N . GLY A 1 77 ? 16.371 2.646 -21.445 1.00 68.12 77 GLY A N 1
ATOM 597 C CA . GLY A 1 77 ? 16.772 3.929 -20.869 1.00 68.12 77 GLY A CA 1
ATOM 598 C C . GLY A 1 77 ? 15.671 4.657 -20.087 1.00 68.12 77 GLY A C 1
ATOM 599 O O . GLY A 1 77 ? 14.497 4.293 -20.110 1.00 68.12 77 GLY A O 1
ATOM 600 N N . GLY A 1 78 ? 16.075 5.715 -19.381 1.00 73.31 78 GLY A N 1
ATOM 601 C CA . GLY A 1 78 ? 15.228 6.423 -18.417 1.00 73.31 78 GLY A CA 1
ATOM 602 C C . GLY A 1 78 ? 15.220 5.765 -17.033 1.00 73.31 78 GLY A C 1
ATOM 603 O O . GLY A 1 78 ? 15.760 4.679 -16.840 1.00 73.31 78 GLY A O 1
ATOM 604 N N . ALA A 1 79 ? 14.627 6.448 -16.053 1.00 78.31 79 ALA A N 1
ATOM 605 C CA . ALA A 1 79 ? 14.485 5.907 -14.705 1.00 78.31 79 ALA A CA 1
ATOM 606 C C . ALA A 1 79 ? 13.419 4.797 -14.693 1.00 78.31 79 ALA A C 1
ATOM 608 O O . ALA A 1 79 ? 12.264 5.043 -15.043 1.00 78.31 79 ALA A O 1
ATOM 609 N N . GLN A 1 80 ? 13.811 3.591 -14.285 1.00 83.31 80 GLN A N 1
ATOM 610 C CA . GLN A 1 80 ? 12.917 2.456 -14.055 1.00 83.31 80 GLN A CA 1
ATOM 611 C C . GLN A 1 80 ? 12.797 2.191 -12.552 1.00 83.31 80 GLN A C 1
ATOM 613 O O . GLN A 1 80 ? 13.764 2.368 -11.814 1.00 83.31 80 GLN A O 1
ATOM 618 N N . ALA A 1 81 ? 11.619 1.757 -12.098 1.00 88.31 81 ALA A N 1
ATOM 619 C CA . ALA A 1 81 ? 11.434 1.368 -10.705 1.00 88.31 81 ALA A CA 1
ATOM 620 C C . ALA A 1 81 ? 12.275 0.129 -10.357 1.00 88.31 81 ALA A C 1
ATOM 622 O O . ALA A 1 81 ? 12.328 -0.835 -11.125 1.00 88.31 81 ALA A O 1
ATOM 623 N N . LEU A 1 82 ? 12.893 0.148 -9.176 1.00 92.25 82 LEU A N 1
ATOM 624 C CA . LEU A 1 82 ? 13.538 -1.022 -8.590 1.00 92.25 82 LEU A CA 1
ATOM 625 C C . LEU A 1 82 ? 12.450 -1.891 -7.968 1.00 92.25 82 LEU A C 1
ATOM 627 O O . LEU A 1 82 ? 11.862 -1.520 -6.956 1.00 92.25 82 LEU A O 1
ATOM 631 N N . LEU A 1 83 ? 12.137 -3.006 -8.622 1.00 93.31 83 LEU A N 1
ATOM 632 C CA . LEU A 1 83 ? 11.090 -3.909 -8.163 1.00 93.31 83 LEU A CA 1
ATOM 633 C C . LEU A 1 83 ? 11.664 -4.958 -7.205 1.00 93.31 83 LEU A C 1
ATOM 635 O O . LEU A 1 83 ? 12.819 -5.370 -7.338 1.00 93.31 83 LEU A O 1
ATOM 639 N N . ARG A 1 84 ? 10.837 -5.425 -6.269 1.00 93.31 84 ARG A N 1
ATOM 640 C CA . ARG A 1 84 ? 11.137 -6.562 -5.395 1.00 93.31 84 ARG A CA 1
ATOM 641 C C . ARG A 1 84 ? 11.331 -7.851 -6.208 1.00 93.31 84 ARG A C 1
ATOM 643 O O . ARG A 1 84 ? 10.907 -7.910 -7.363 1.00 93.31 84 ARG A O 1
ATOM 650 N N . PRO A 1 85 ? 11.963 -8.894 -5.643 1.00 93.44 85 PRO A N 1
ATOM 651 C CA . PRO A 1 85 ? 12.134 -10.159 -6.346 1.00 93.44 85 PRO A CA 1
ATOM 652 C C . PRO A 1 85 ? 10.795 -10.805 -6.732 1.00 93.44 85 PRO A C 1
ATOM 654 O O . PRO A 1 85 ? 9.871 -10.864 -5.921 1.00 93.44 85 P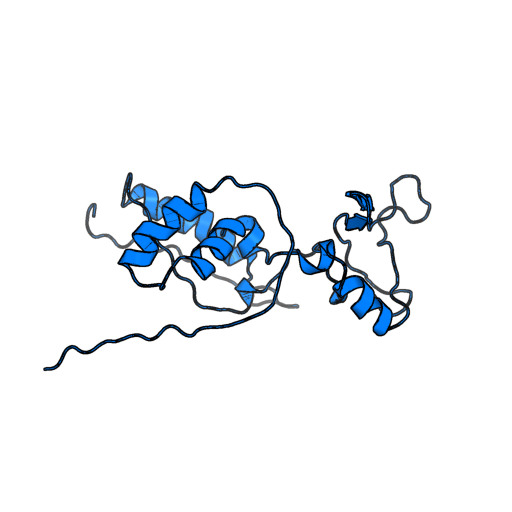RO A O 1
ATOM 657 N N . GLY A 1 86 ? 10.723 -11.306 -7.965 1.00 90.75 86 GLY A N 1
ATOM 658 C CA . GLY A 1 86 ? 9.631 -12.138 -8.467 1.00 90.75 86 GLY A CA 1
ATOM 659 C C . GLY A 1 86 ? 9.866 -13.625 -8.225 1.00 90.75 86 GLY A C 1
ATOM 660 O O . GLY A 1 86 ? 10.841 -14.029 -7.578 1.00 90.75 86 GLY A O 1
ATOM 661 N N . ARG A 1 87 ? 8.979 -14.458 -8.765 1.00 90.44 87 ARG A N 1
ATOM 662 C CA . ARG A 1 87 ? 9.028 -15.918 -8.637 1.00 90.44 87 ARG A CA 1
ATOM 663 C C . ARG A 1 87 ? 8.800 -16.583 -9.995 1.00 90.44 87 ARG A C 1
ATOM 665 O O . ARG A 1 87 ? 7.809 -16.334 -10.669 1.00 90.44 87 ARG A O 1
ATOM 672 N N . LEU A 1 88 ? 9.720 -17.459 -10.389 1.00 83.50 88 LEU A N 1
ATOM 673 C CA . LEU A 1 88 ? 9.605 -18.256 -11.614 1.00 83.50 88 LEU A CA 1
ATOM 674 C C . LEU A 1 88 ? 8.611 -19.411 -11.444 1.00 83.50 88 LEU A C 1
ATOM 676 O O . LEU A 1 88 ? 8.339 -19.853 -10.323 1.00 83.50 88 LEU A O 1
ATOM 680 N N . LEU A 1 89 ? 8.153 -19.976 -12.570 1.00 76.62 89 LEU A N 1
ATOM 681 C CA . LEU A 1 89 ? 7.496 -21.286 -12.578 1.00 76.62 89 LEU A CA 1
ATOM 682 C C . LEU A 1 89 ? 8.441 -22.320 -11.944 1.00 76.62 89 LEU A C 1
ATOM 684 O O . LEU A 1 89 ? 9.526 -22.572 -12.463 1.00 76.62 89 LEU A O 1
ATOM 688 N N . GLY A 1 90 ? 8.041 -22.882 -10.803 1.00 80.44 90 GLY A N 1
ATOM 689 C CA . GLY A 1 90 ? 8.878 -23.758 -9.970 1.00 80.44 90 GLY A CA 1
ATOM 690 C C . GLY A 1 90 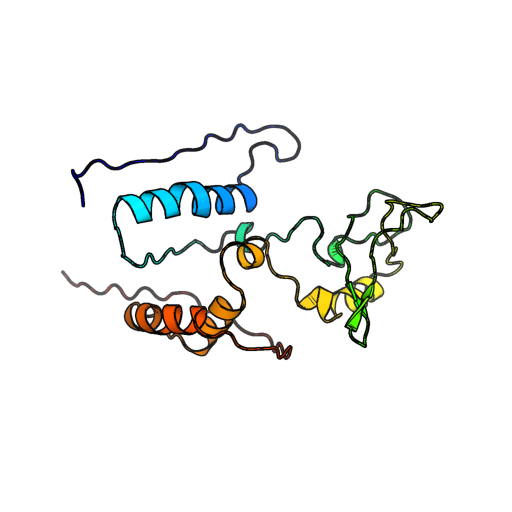? 9.267 -23.153 -8.619 1.00 80.44 90 GLY A C 1
ATOM 691 O O . GLY A 1 90 ? 9.900 -23.813 -7.802 1.00 80.44 90 GLY A O 1
ATOM 692 N N . GLY A 1 91 ? 8.873 -21.908 -8.354 1.00 83.06 91 GLY A N 1
ATOM 693 C CA . GLY A 1 91 ? 9.015 -21.290 -7.042 1.00 83.06 91 GLY A CA 1
ATOM 694 C C . GLY A 1 91 ? 10.367 -20.627 -6.793 1.00 83.06 91 GLY A C 1
ATOM 695 O O . GLY A 1 91 ? 10.536 -19.984 -5.760 1.00 83.06 91 GLY A O 1
ATOM 696 N N . THR A 1 92 ? 11.317 -20.728 -7.720 1.00 89.50 92 THR A N 1
ATOM 697 C CA . THR A 1 92 ? 12.622 -20.074 -7.597 1.00 89.50 92 THR A CA 1
ATOM 698 C C . THR A 1 92 ? 12.473 -18.556 -7.636 1.00 89.50 92 THR A C 1
ATOM 700 O O . THR A 1 92 ? 11.852 -18.006 -8.545 1.00 89.50 92 THR A O 1
ATOM 703 N N . THR A 1 93 ? 13.070 -17.877 -6.660 1.00 91.75 93 THR A N 1
ATOM 704 C CA . THR A 1 93 ? 13.120 -16.415 -6.617 1.00 91.75 93 THR A CA 1
ATOM 705 C C . THR A 1 93 ? 13.929 -15.871 -7.792 1.00 91.75 93 THR A C 1
ATOM 707 O O . THR A 1 93 ? 15.047 -16.317 -8.049 1.00 91.75 93 THR A O 1
ATOM 710 N N . GLN A 1 94 ? 13.386 -14.868 -8.474 1.00 89.50 94 GLN A N 1
ATOM 711 C CA . GLN A 1 94 ? 14.063 -14.126 -9.527 1.00 89.50 94 GLN A CA 1
ATOM 712 C C . GLN A 1 94 ? 14.254 -12.678 -9.089 1.00 89.50 94 GLN A C 1
ATOM 714 O O . GLN A 1 94 ? 13.304 -11.910 -8.972 1.00 89.50 94 GLN A O 1
ATOM 719 N N . SER A 1 95 ? 15.508 -12.294 -8.870 1.00 91.44 95 SER A N 1
ATOM 720 C CA . SER A 1 95 ? 15.852 -10.905 -8.581 1.00 91.44 95 SER A CA 1
ATOM 721 C C . SER A 1 95 ? 15.556 -10.008 -9.786 1.00 91.44 95 SER A C 1
ATOM 723 O O . SER A 1 95 ? 15.981 -10.310 -10.907 1.00 91.44 95 SER A O 1
ATOM 725 N N . MET A 1 96 ? 14.855 -8.900 -9.534 1.00 91.19 96 MET A N 1
ATOM 726 C CA . MET A 1 96 ? 14.492 -7.874 -10.520 1.00 91.19 96 MET A CA 1
ATOM 727 C C . MET A 1 96 ? 15.493 -6.710 -10.559 1.00 91.19 96 MET A C 1
ATOM 729 O O . MET A 1 96 ? 15.284 -5.742 -11.285 1.00 91.19 96 MET A O 1
ATOM 733 N N . VAL A 1 97 ? 16.597 -6.811 -9.816 1.00 91.50 97 VAL A N 1
ATOM 734 C CA . VAL A 1 97 ? 17.692 -5.833 -9.769 1.00 91.50 97 VAL A CA 1
ATOM 735 C C . VAL A 1 97 ? 19.010 -6.571 -10.006 1.00 91.50 97 VAL A C 1
ATOM 737 O O . VAL A 1 97 ? 19.147 -7.750 -9.675 1.00 91.50 97 VAL A O 1
ATOM 740 N N . PHE A 1 98 ? 19.974 -5.952 -10.677 1.00 89.44 98 PHE A N 1
ATOM 741 C CA . PHE A 1 98 ? 21.292 -6.559 -10.861 1.00 89.44 98 PHE A CA 1
ATOM 742 C C . PHE A 1 98 ? 22.047 -6.672 -9.535 1.00 89.44 98 PHE A C 1
ATOM 744 O O . PHE A 1 98 ? 22.103 -5.719 -8.764 1.00 89.44 98 PHE A O 1
ATOM 751 N N . GLU A 1 99 ? 22.626 -7.852 -9.308 1.00 91.75 99 GLU A N 1
ATOM 752 C CA . GLU A 1 99 ? 23.381 -8.181 -8.098 1.00 91.75 99 GLU A CA 1
ATOM 753 C C . GLU A 1 99 ? 24.698 -7.397 -8.025 1.00 91.75 99 GLU A C 1
ATOM 755 O O . GLU A 1 99 ? 25.204 -6.912 -9.042 1.00 91.75 99 GLU A O 1
ATOM 760 N N . GLU A 1 100 ? 25.300 -7.354 -6.835 1.00 90.88 100 GLU A N 1
ATOM 761 C CA . GLU A 1 100 ? 26.548 -6.620 -6.575 1.00 90.88 100 GLU A CA 1
ATOM 762 C C . GLU A 1 100 ? 27.717 -7.034 -7.476 1.00 90.88 100 GLU A C 1
ATOM 764 O O . GLU A 1 100 ? 28.569 -6.214 -7.812 1.00 90.88 100 GLU A O 1
ATOM 769 N N . ASN A 1 101 ? 27.747 -8.293 -7.916 1.00 91.62 101 ASN A N 1
ATOM 770 C CA . ASN A 1 101 ? 28.795 -8.830 -8.783 1.00 91.62 101 ASN A CA 1
ATOM 771 C C . ASN A 1 101 ? 28.590 -8.531 -10.283 1.00 91.62 101 ASN A C 1
ATOM 773 O O . ASN A 1 101 ? 29.353 -9.029 -11.113 1.00 91.62 101 ASN A O 1
ATOM 777 N N . HIS A 1 102 ? 27.573 -7.749 -10.651 1.00 89.88 102 HIS A N 1
ATOM 778 C CA . HIS A 1 102 ? 27.259 -7.415 -12.035 1.00 89.88 102 HIS A CA 1
ATOM 779 C C . HIS A 1 102 ? 27.729 -5.999 -12.398 1.00 89.88 102 HIS A C 1
ATOM 781 O O . HIS A 1 102 ? 27.650 -5.068 -11.602 1.00 89.88 102 HIS A O 1
ATOM 787 N N . THR A 1 103 ? 28.131 -5.792 -13.654 1.00 91.44 103 THR A N 1
ATOM 788 C CA . THR A 1 103 ? 28.584 -4.481 -14.168 1.00 91.44 103 THR A CA 1
ATOM 789 C C . THR A 1 103 ? 27.532 -3.372 -14.072 1.00 91.44 103 THR A C 1
ATOM 791 O O . THR A 1 103 ? 27.874 -2.197 -14.086 1.00 91.44 103 THR A O 1
ATOM 794 N N . ARG A 1 104 ? 26.257 -3.756 -13.972 1.00 87.06 104 ARG A N 1
ATOM 795 C CA . ARG A 1 104 ? 25.079 -2.885 -13.819 1.00 87.06 104 ARG A CA 1
ATOM 796 C C . ARG A 1 104 ? 24.444 -2.985 -12.427 1.00 87.06 104 ARG A C 1
ATOM 798 O O . ARG A 1 104 ? 23.233 -2.843 -12.312 1.00 87.06 104 ARG A O 1
ATOM 805 N N . SER A 1 105 ? 25.222 -3.354 -11.407 1.00 90.00 105 SER A N 1
ATOM 806 C CA . SER A 1 105 ? 24.749 -3.527 -10.026 1.00 90.00 105 SER A CA 1
ATOM 807 C C . SER A 1 105 ? 23.829 -2.383 -9.580 1.00 90.00 105 SER A C 1
ATOM 809 O O . SER A 1 105 ? 24.110 -1.212 -9.840 1.00 90.00 105 SER A O 1
ATOM 811 N N . GLY A 1 106 ? 22.713 -2.733 -8.938 1.00 87.25 106 GLY A N 1
ATOM 812 C CA . GLY A 1 106 ? 21.716 -1.772 -8.462 1.00 87.25 106 GLY A CA 1
ATOM 813 C C . GLY A 1 106 ? 20.762 -1.238 -9.537 1.00 87.25 106 GLY A C 1
ATOM 814 O O . GLY A 1 106 ? 19.765 -0.608 -9.193 1.00 87.25 106 GLY A O 1
ATOM 815 N N . GLU A 1 107 ? 20.999 -1.511 -10.823 1.00 89.31 107 GLU A N 1
ATOM 816 C CA . GLU A 1 107 ? 20.043 -1.174 -11.881 1.00 89.31 107 GLU A CA 1
ATOM 817 C C . GLU A 1 107 ? 18.908 -2.205 -11.968 1.00 89.31 107 GLU A C 1
ATOM 819 O O . GLU A 1 107 ? 19.096 -3.403 -11.728 1.00 89.31 107 GLU A O 1
ATOM 824 N N . ALA A 1 108 ? 17.720 -1.750 -12.377 1.00 87.94 108 ALA A N 1
ATOM 825 C CA . ALA A 1 108 ? 16.590 -2.632 -12.649 1.00 87.94 108 ALA A CA 1
ATOM 826 C C . ALA A 1 108 ? 16.900 -3.617 -13.794 1.00 87.94 108 ALA A C 1
ATOM 828 O O . ALA A 1 108 ? 17.496 -3.269 -14.820 1.00 87.94 108 ALA A O 1
ATOM 829 N N . LYS A 1 109 ? 16.437 -4.858 -13.635 1.00 84.94 109 LYS A N 1
ATOM 830 C CA . LYS A 1 109 ? 16.403 -5.879 -14.681 1.00 84.94 109 LYS A CA 1
ATOM 831 C C . LYS A 1 109 ? 15.079 -5.793 -15.436 1.00 84.94 109 LYS A C 1
ATOM 833 O O . LYS A 1 109 ? 14.002 -5.752 -14.848 1.00 84.94 109 LYS A O 1
ATOM 838 N N . GLY A 1 110 ? 15.174 -5.890 -16.759 1.00 73.56 110 GLY A N 1
ATOM 839 C CA . GLY A 1 110 ? 14.027 -6.077 -17.642 1.00 73.56 110 GLY A CA 1
ATOM 840 C C . GLY A 1 110 ? 13.483 -4.777 -18.224 1.00 73.56 110 GLY A C 1
ATOM 841 O O . GLY A 1 110 ? 12.712 -4.075 -17.583 1.00 73.56 110 GLY A O 1
ATOM 842 N N . ASP A 1 111 ? 13.802 -4.539 -19.496 1.00 69.88 111 ASP A N 1
ATOM 843 C CA . ASP A 1 111 ? 13.125 -3.551 -20.335 1.00 69.88 111 ASP A CA 1
ATOM 844 C C . ASP A 1 111 ? 12.025 -4.240 -21.145 1.00 69.88 111 ASP A C 1
ATOM 846 O O . ASP A 1 111 ? 12.272 -5.200 -21.887 1.00 69.88 111 ASP A O 1
ATOM 850 N N . VAL A 1 112 ? 10.797 -3.742 -21.044 1.00 68.06 112 VAL A N 1
ATOM 851 C CA . VAL A 1 112 ? 9.636 -4.349 -21.691 1.00 68.06 112 VAL A CA 1
ATOM 852 C C . VAL A 1 112 ? 9.468 -3.777 -23.094 1.00 68.06 112 VAL A C 1
ATOM 854 O O . VAL A 1 112 ? 8.715 -2.839 -23.304 1.00 68.06 112 VAL A O 1
ATOM 857 N N . ARG A 1 113 ? 10.142 -4.357 -24.089 1.00 71.38 113 ARG A N 1
ATOM 858 C CA . ARG A 1 113 ? 10.237 -3.777 -25.448 1.00 71.38 113 ARG A CA 1
ATOM 859 C C . ARG A 1 113 ? 8.906 -3.570 -26.192 1.00 71.38 113 ARG A C 1
ATOM 861 O O . ARG A 1 113 ? 8.896 -2.877 -27.202 1.00 71.38 113 ARG A O 1
ATOM 868 N N . MET A 1 114 ? 7.804 -4.176 -25.739 1.00 73.31 114 MET A N 1
ATOM 869 C CA . MET A 1 114 ? 6.488 -4.122 -26.392 1.00 73.31 114 MET A CA 1
ATOM 870 C C . MET A 1 114 ? 5.355 -4.052 -25.362 1.00 73.31 114 MET A C 1
ATOM 872 O O . MET A 1 114 ? 5.427 -4.694 -24.316 1.00 73.31 114 MET A O 1
ATOM 876 N N . CYS A 1 115 ? 4.249 -3.366 -25.678 1.00 74.81 115 CYS A N 1
ATOM 877 C CA . CYS A 1 115 ? 3.076 -3.309 -24.791 1.00 74.81 115 CYS A CA 1
ATOM 878 C C . CYS A 1 115 ? 2.522 -4.705 -24.448 1.00 74.81 115 CYS A C 1
ATOM 880 O O . CYS A 1 115 ? 2.125 -4.947 -23.311 1.00 74.81 115 CYS A O 1
ATOM 882 N N . CYS A 1 116 ? 2.577 -5.652 -25.391 1.00 82.88 116 CYS A N 1
ATOM 883 C CA . CYS A 1 116 ? 2.176 -7.039 -25.163 1.00 82.88 116 CYS A CA 1
ATOM 884 C C . CYS A 1 116 ? 3.037 -7.723 -24.096 1.00 82.88 116 CYS A C 1
ATOM 886 O O . CYS A 1 116 ? 2.508 -8.486 -23.299 1.00 82.88 116 CYS A O 1
ATOM 888 N N . ALA A 1 117 ? 4.328 -7.394 -24.006 1.00 83.31 117 ALA A N 1
ATOM 889 C CA . ALA A 1 117 ? 5.190 -7.942 -22.968 1.00 83.31 117 ALA A CA 1
ATOM 890 C C . ALA A 1 117 ? 4.831 -7.385 -21.577 1.00 83.31 117 ALA A C 1
ATOM 892 O O . ALA A 1 117 ? 4.927 -8.120 -20.600 1.00 83.31 117 ALA A O 1
ATOM 893 N N . ARG A 1 118 ? 4.300 -6.152 -21.467 1.00 86.00 118 ARG A N 1
ATOM 894 C CA . ARG A 1 118 ? 3.748 -5.660 -20.187 1.00 86.00 118 ARG A CA 1
ATOM 895 C C . ARG A 1 118 ? 2.512 -6.457 -19.790 1.00 86.00 118 ARG A C 1
ATOM 897 O O . ARG A 1 118 ? 2.366 -6.769 -18.617 1.00 86.00 118 ARG A O 1
ATOM 904 N N . HIS A 1 119 ? 1.648 -6.804 -20.744 1.00 86.81 119 HIS A N 1
ATOM 905 C CA . HIS A 1 119 ? 0.504 -7.675 -20.468 1.00 86.81 119 HIS A CA 1
ATOM 906 C C . HIS A 1 119 ? 0.938 -9.086 -20.064 1.00 86.81 119 HIS A C 1
ATOM 908 O O . HIS A 1 119 ? 0.358 -9.634 -19.132 1.00 86.81 119 HIS A O 1
ATOM 914 N N . CYS A 1 120 ? 1.970 -9.650 -20.700 1.00 87.75 120 CYS A N 1
ATOM 915 C CA . CYS A 1 120 ? 2.539 -10.935 -20.292 1.00 87.75 120 CYS A CA 1
ATOM 916 C C . CYS A 1 120 ? 3.066 -10.875 -18.854 1.00 87.75 120 CYS A C 1
ATOM 918 O O . CYS A 1 120 ? 2.665 -11.702 -18.043 1.00 87.75 120 CYS A O 1
ATOM 920 N N . MET A 1 121 ? 3.880 -9.864 -18.519 1.00 87.56 121 MET A N 1
ATOM 921 C CA . MET A 1 121 ? 4.387 -9.661 -17.155 1.00 87.56 121 MET A CA 1
ATOM 922 C C . MET A 1 121 ? 3.243 -9.456 -16.157 1.00 87.56 121 MET A C 1
ATOM 924 O O . MET A 1 121 ? 3.171 -10.148 -15.155 1.00 87.56 121 MET A O 1
ATOM 928 N N . ALA A 1 122 ? 2.279 -8.582 -16.460 1.00 89.50 122 ALA A N 1
ATOM 929 C CA . ALA A 1 122 ? 1.112 -8.344 -15.607 1.00 89.50 122 ALA A CA 1
ATOM 930 C C . ALA A 1 122 ? 0.203 -9.573 -15.440 1.00 89.50 122 ALA A C 1
ATOM 932 O O . ALA A 1 122 ? -0.640 -9.580 -14.548 1.00 89.50 122 ALA A O 1
ATOM 933 N N . SER A 1 123 ? 0.329 -10.574 -16.313 1.00 88.25 123 SER A N 1
ATOM 934 C CA . SER A 1 123 ? -0.423 -11.826 -16.221 1.00 88.25 123 SER A CA 1
ATOM 935 C C . SER A 1 123 ? 0.286 -12.879 -15.372 1.00 88.25 123 SER A C 1
ATOM 937 O O . SER A 1 123 ? -0.357 -13.872 -15.032 1.00 88.25 123 SER A O 1
ATOM 939 N N . GLN A 1 124 ? 1.565 -12.677 -15.031 1.00 87.12 124 GLN A N 1
ATOM 940 C CA . GLN A 1 124 ? 2.302 -13.570 -14.139 1.00 87.12 124 GLN A CA 1
ATOM 941 C C . GLN A 1 124 ? 1.657 -13.588 -12.753 1.00 87.12 124 GLN A C 1
ATOM 943 O O . GLN A 1 124 ? 1.083 -12.596 -12.299 1.00 87.12 124 GLN A O 1
ATOM 948 N N . GLU A 1 125 ? 1.713 -14.745 -12.102 1.00 88.19 125 GLU A N 1
ATOM 949 C CA . GLU A 1 125 ? 1.031 -14.993 -10.834 1.00 88.19 125 GLU A CA 1
ATOM 950 C C . GLU A 1 125 ? 1.500 -14.034 -9.736 1.00 88.19 125 GLU A C 1
ATOM 952 O O . GLU A 1 125 ? 0.678 -13.389 -9.096 1.00 88.19 125 GLU A O 1
ATOM 957 N N . ASP A 1 126 ? 2.809 -13.859 -9.586 1.00 88.88 126 ASP A N 1
ATOM 958 C CA . ASP A 1 126 ? 3.450 -12.977 -8.609 1.00 88.88 126 ASP A CA 1
ATOM 959 C C . ASP A 1 126 ? 3.181 -11.482 -8.860 1.00 88.88 126 ASP A C 1
ATOM 961 O O . ASP A 1 126 ? 3.043 -10.714 -7.904 1.00 88.88 126 ASP A O 1
ATOM 965 N N . PHE A 1 127 ? 3.022 -11.071 -10.122 1.00 91.12 127 PHE A N 1
ATOM 966 C CA . PHE A 1 127 ? 2.557 -9.726 -10.491 1.00 91.12 127 PHE A CA 1
ATOM 967 C C . PHE A 1 127 ? 1.065 -9.527 -10.182 1.00 91.12 127 PHE A C 1
ATOM 969 O O . PHE A 1 127 ? 0.665 -8.468 -9.697 1.00 91.12 127 PHE A O 1
ATOM 976 N N . ARG A 1 128 ? 0.223 -10.535 -10.441 1.00 88.50 128 ARG A N 1
ATOM 977 C CA . ARG A 1 128 ? -1.224 -10.491 -10.147 1.00 88.50 128 ARG A CA 1
ATOM 978 C C . ARG A 1 128 ? -1.535 -10.597 -8.660 1.00 88.50 128 ARG A C 1
ATOM 980 O O . ARG A 1 128 ? -2.577 -10.106 -8.232 1.00 88.50 128 ARG A O 1
ATOM 987 N N . ALA A 1 129 ? -0.665 -11.261 -7.911 1.00 87.00 129 ALA A N 1
ATOM 988 C CA . ALA A 1 129 ? -0.787 -11.493 -6.481 1.00 87.00 129 ALA A CA 1
ATOM 989 C C . ALA A 1 129 ? -0.341 -10.297 -5.632 1.00 87.00 129 ALA A C 1
ATOM 991 O O . ALA A 1 129 ? -0.535 -10.336 -4.419 1.00 87.00 129 ALA A O 1
ATOM 992 N N . GLN A 1 130 ? 0.253 -9.255 -6.232 1.00 88.25 130 GLN A N 1
ATOM 993 C CA . GLN A 1 130 ? 0.605 -8.047 -5.488 1.00 88.25 130 GLN A CA 1
ATOM 994 C C . GLN A 1 130 ? -0.639 -7.449 -4.830 1.00 88.25 130 GLN A C 1
ATOM 996 O O . GLN A 1 130 ? -1.708 -7.357 -5.440 1.00 88.25 130 GLN A O 1
ATOM 1001 N N . LEU A 1 131 ? -0.464 -6.990 -3.598 1.00 85.25 131 LEU A N 1
ATOM 1002 C CA . LEU A 1 131 ? -1.500 -6.358 -2.796 1.00 85.25 131 LEU A CA 1
ATOM 1003 C C . LEU A 1 131 ? -1.225 -4.862 -2.688 1.00 85.25 131 LEU A C 1
ATOM 1005 O O . LEU A 1 131 ? -0.090 -4.407 -2.862 1.00 85.25 131 LEU A O 1
ATOM 1009 N N . SER A 1 132 ? -2.265 -4.074 -2.416 1.00 84.94 132 SER A N 1
ATOM 1010 C CA . SER A 1 132 ? -2.037 -2.664 -2.110 1.00 84.94 132 SER A CA 1
ATOM 1011 C C . SER A 1 132 ? -1.269 -2.526 -0.794 1.00 84.94 132 SER A C 1
ATOM 1013 O O . SER A 1 132 ? -1.332 -3.395 0.071 1.00 84.94 132 SER A O 1
ATOM 1015 N N . LEU A 1 133 ? -0.566 -1.414 -0.599 1.00 83.06 133 LEU A N 1
ATOM 1016 C CA . LEU A 1 133 ? 0.233 -1.168 0.602 1.00 83.06 133 LEU A CA 1
ATOM 1017 C C . LEU A 1 133 ? -0.617 -1.264 1.884 1.00 83.06 133 LEU A C 1
ATOM 1019 O O . LEU A 1 133 ? -0.159 -1.752 2.916 1.00 83.06 133 LEU A O 1
ATOM 1023 N N . LEU A 1 134 ? -1.884 -0.848 1.806 1.00 77.88 134 LEU A N 1
ATOM 1024 C CA . LEU A 1 134 ? -2.845 -0.974 2.899 1.00 77.88 134 LEU A CA 1
ATOM 1025 C C . LEU A 1 134 ? -3.208 -2.437 3.204 1.00 77.88 134 LEU A C 1
ATOM 1027 O O . LEU A 1 134 ? -3.350 -2.809 4.369 1.00 77.88 134 LEU A O 1
ATOM 1031 N N . GLU A 1 135 ? -3.377 -3.254 2.166 1.00 78.12 135 GLU A N 1
ATOM 1032 C CA . GLU A 1 135 ? -3.622 -4.696 2.283 1.00 78.12 135 GLU A CA 1
ATOM 1033 C C . GLU A 1 135 ? -2.372 -5.458 2.742 1.00 78.12 135 GLU A C 1
ATOM 1035 O O . GLU A 1 135 ? -2.478 -6.436 3.465 1.00 78.12 135 GLU A O 1
ATOM 1040 N N . GLU A 1 136 ? -1.168 -5.015 2.394 1.00 75.25 136 GLU A N 1
ATOM 1041 C CA . GLU A 1 136 ? 0.049 -5.623 2.945 1.00 75.25 136 GLU A CA 1
ATOM 1042 C C . GLU A 1 136 ? 0.204 -5.307 4.442 1.00 75.25 136 GLU A C 1
ATOM 1044 O O . GLU A 1 136 ? 0.648 -6.158 5.211 1.00 75.25 136 GLU A O 1
ATOM 1049 N N . THR A 1 137 ? -0.181 -4.098 4.870 1.00 70.88 137 THR A N 1
ATOM 1050 C CA . THR A 1 137 ? 0.222 -3.566 6.185 1.00 70.88 137 THR A CA 1
ATOM 1051 C C . THR A 1 137 ? -0.861 -3.629 7.263 1.00 70.88 137 THR A C 1
ATOM 1053 O O . THR A 1 137 ? -0.555 -3.852 8.433 1.00 70.88 137 THR A O 1
ATOM 1056 N N . ILE A 1 138 ? -2.128 -3.396 6.910 1.00 66.25 138 ILE A N 1
ATOM 1057 C CA . ILE A 1 138 ? -3.230 -3.277 7.884 1.00 66.25 138 ILE A CA 1
ATOM 1058 C C . ILE A 1 138 ? -4.234 -4.407 7.721 1.00 66.25 138 ILE A C 1
ATOM 1060 O O . ILE A 1 138 ? -4.674 -5.002 8.704 1.00 66.25 138 ILE A O 1
ATOM 1064 N N . ILE A 1 139 ? -4.630 -4.694 6.484 1.00 63.53 139 ILE A N 1
ATOM 1065 C CA . ILE A 1 139 ? -5.666 -5.685 6.224 1.00 63.53 139 ILE A CA 1
ATOM 1066 C C . ILE A 1 139 ? -4.989 -6.978 5.818 1.00 63.53 139 ILE A C 1
ATOM 1068 O O . ILE A 1 139 ? -4.692 -7.126 4.645 1.00 63.53 139 ILE A O 1
ATOM 1072 N N . ARG A 1 140 ? -4.829 -7.950 6.724 1.00 61.28 140 ARG A N 1
ATOM 1073 C CA . ARG A 1 140 ? -4.367 -9.289 6.322 1.00 61.28 140 ARG A CA 1
ATOM 1074 C C . ARG A 1 140 ? -5.221 -9.753 5.134 1.00 61.28 140 ARG A C 1
ATOM 1076 O O . ARG A 1 140 ? -6.440 -9.873 5.270 1.00 61.28 140 ARG A O 1
ATOM 1083 N N . ALA A 1 141 ? -4.616 -9.905 3.955 1.00 59.47 141 ALA A N 1
ATOM 1084 C CA . ALA A 1 141 ? -5.371 -10.068 2.709 1.00 59.47 141 ALA A CA 1
ATOM 1085 C C . ALA A 1 141 ? -6.342 -11.256 2.763 1.00 59.47 141 ALA A C 1
ATOM 1087 O O . ALA A 1 141 ? -7.451 -11.190 2.226 1.00 59.47 141 ALA A O 1
ATOM 1088 N N . ASP A 1 142 ? -5.966 -12.289 3.513 1.00 60.44 142 ASP A N 1
ATOM 1089 C CA . ASP A 1 142 ? -6.793 -13.457 3.801 1.00 60.44 142 ASP A CA 1
ATOM 1090 C C . ASP A 1 142 ? -8.051 -13.100 4.590 1.00 60.44 142 ASP A C 1
ATOM 1092 O O . ASP A 1 142 ? -9.146 -13.519 4.216 1.00 60.44 142 ASP A O 1
ATOM 1096 N N . ALA A 1 143 ? -7.931 -12.238 5.602 1.00 66.38 143 ALA A N 1
ATOM 1097 C CA . ALA A 1 143 ? -9.069 -11.769 6.381 1.00 66.38 143 ALA A CA 1
ATOM 1098 C C . ALA A 1 143 ? -10.071 -11.009 5.494 1.00 66.38 143 ALA A C 1
ATOM 1100 O O . ALA A 1 143 ? -11.282 -11.231 5.559 1.00 66.38 143 ALA A O 1
ATOM 1101 N N . LYS A 1 144 ? -9.568 -10.174 4.571 1.00 69.00 144 LYS A N 1
ATOM 1102 C CA . LYS A 1 144 ? -10.402 -9.470 3.579 1.00 69.00 144 LYS A CA 1
ATOM 1103 C C . LYS A 1 144 ? -11.110 -10.437 2.635 1.00 69.00 144 LYS A C 1
ATOM 1105 O O . LYS A 1 144 ? -12.296 -10.258 2.348 1.00 69.00 144 LYS A O 1
ATOM 1110 N N . ARG A 1 145 ? -10.385 -11.432 2.114 1.00 67.94 145 ARG A N 1
ATOM 1111 C CA . ARG A 1 145 ? -10.910 -12.435 1.172 1.00 67.94 145 ARG A CA 1
ATOM 1112 C C . ARG A 1 145 ? -11.961 -13.317 1.840 1.00 67.94 145 ARG A C 1
ATOM 1114 O O . ARG A 1 145 ? -12.997 -13.574 1.231 1.00 67.94 145 ARG A O 1
ATOM 1121 N N . TYR A 1 146 ? -11.718 -13.729 3.080 1.00 72.25 146 TYR A N 1
ATOM 1122 C CA . TYR A 1 146 ? -12.655 -14.504 3.885 1.00 72.25 146 TYR A CA 1
ATOM 1123 C C . TYR A 1 146 ? -13.931 -13.704 4.157 1.00 72.25 146 TYR A C 1
ATOM 1125 O O . TYR A 1 146 ? -15.020 -14.157 3.806 1.00 72.25 146 TYR A O 1
ATOM 1133 N N . ALA A 1 147 ? -13.805 -12.466 4.649 1.00 74.50 147 ALA A N 1
ATOM 1134 C CA . ALA A 1 147 ? -14.955 -11.595 4.883 1.00 74.50 147 ALA A CA 1
ATOM 1135 C C . ALA A 1 147 ? -15.795 -11.391 3.612 1.00 74.50 147 ALA A C 1
ATOM 1137 O O . ALA A 1 147 ? -17.014 -11.450 3.666 1.00 74.50 147 ALA A O 1
ATOM 1138 N N . ARG A 1 148 ? -15.172 -11.255 2.436 1.00 75.38 148 ARG A N 1
ATOM 1139 C CA . ARG A 1 148 ? -15.906 -11.140 1.159 1.00 75.38 148 ARG A CA 1
ATOM 1140 C C . ARG A 1 148 ? -16.756 -12.352 0.792 1.00 75.38 148 ARG A C 1
ATOM 1142 O O . ARG A 1 148 ? -17.739 -12.189 0.077 1.00 75.38 148 ARG A O 1
ATOM 1149 N N . ARG A 1 149 ? -16.355 -13.554 1.200 1.00 78.44 149 ARG A N 1
ATOM 1150 C CA . ARG A 1 149 ? -17.047 -14.806 0.850 1.00 78.44 149 ARG A CA 1
ATOM 1151 C C . ARG A 1 149 ? -18.056 -15.243 1.900 1.00 78.44 149 ARG A C 1
ATOM 1153 O O . ARG A 1 149 ? -18.995 -15.957 1.566 1.00 78.44 149 ARG A O 1
ATOM 1160 N N . HIS A 1 150 ? -17.826 -14.849 3.146 1.00 77.50 150 HIS A N 1
ATOM 1161 C CA . HIS A 1 150 ? -18.521 -15.402 4.304 1.00 77.50 150 HIS A CA 1
ATOM 1162 C C . HIS A 1 150 ? -19.265 -14.346 5.129 1.00 77.50 150 HIS A C 1
ATOM 1164 O O . HIS A 1 150 ? -19.989 -14.712 6.049 1.00 77.50 150 HIS A O 1
ATOM 1170 N N . CYS A 1 151 ? -19.116 -13.055 4.814 1.00 81.19 151 CYS A N 1
ATOM 1171 C CA . CYS A 1 151 ? -19.819 -11.969 5.488 1.00 81.19 151 CYS A CA 1
ATOM 1172 C C . CYS A 1 151 ? -20.885 -11.363 4.570 1.00 81.19 151 CYS A C 1
ATOM 1174 O O . CYS A 1 151 ? -20.620 -11.029 3.416 1.00 81.19 151 CYS A O 1
ATOM 1176 N N . ASP A 1 152 ? -22.079 -11.156 5.117 1.00 87.31 152 ASP A N 1
ATOM 1177 C CA . ASP A 1 152 ? -23.161 -10.386 4.496 1.00 87.31 152 ASP A CA 1
ATOM 1178 C C . ASP A 1 152 ? -23.003 -8.865 4.698 1.00 87.31 152 ASP A C 1
ATOM 1180 O O . ASP A 1 152 ? -23.815 -8.081 4.209 1.00 87.31 152 ASP A O 1
ATOM 1184 N N . TYR A 1 153 ? -21.941 -8.451 5.400 1.00 77.94 153 TYR A N 1
ATOM 1185 C CA . TYR A 1 153 ? -21.628 -7.075 5.787 1.00 77.94 153 TYR A CA 1
ATOM 1186 C C . TYR A 1 153 ? -22.667 -6.399 6.694 1.00 77.94 153 TYR A C 1
ATOM 1188 O O . TYR A 1 153 ? -22.623 -5.177 6.862 1.00 77.94 153 TYR A O 1
ATOM 1196 N N . SER A 1 154 ? -23.557 -7.166 7.329 1.00 83.12 154 SER A N 1
ATOM 1197 C CA . SER A 1 154 ? -24.326 -6.680 8.476 1.00 83.12 154 SER A CA 1
ATOM 1198 C C . SER A 1 154 ? -23.401 -6.493 9.688 1.00 83.12 154 SER A C 1
ATOM 1200 O O . SER A 1 154 ? -22.311 -7.066 9.749 1.00 83.12 154 SER A O 1
ATOM 1202 N N . PHE A 1 155 ? -23.809 -5.694 10.679 1.00 77.25 155 PHE A N 1
ATOM 1203 C CA . PHE A 1 155 ? -23.019 -5.539 11.907 1.00 77.25 155 PHE A CA 1
ATOM 1204 C C . PHE A 1 155 ? -22.799 -6.891 12.608 1.00 77.25 155 PHE A C 1
ATOM 1206 O O . PHE A 1 155 ? -21.672 -7.226 12.962 1.00 77.25 155 PHE A O 1
ATOM 1213 N N . GLU A 1 156 ? -23.851 -7.704 12.728 1.00 82.81 156 GLU A N 1
ATOM 1214 C CA . GLU A 1 156 ? -23.784 -9.049 13.311 1.00 82.81 156 GLU A CA 1
ATOM 1215 C C . GLU A 1 156 ? -22.867 -9.980 12.498 1.00 82.81 156 GLU A C 1
ATOM 1217 O O . GLU A 1 156 ? -21.971 -10.634 13.051 1.00 82.81 156 GLU A O 1
ATOM 1222 N N . GLY A 1 157 ? -23.005 -9.955 11.170 1.00 83.25 157 GLY A N 1
ATOM 1223 C CA . GLY A 1 157 ? -22.145 -10.692 10.251 1.00 83.25 157 GLY A CA 1
ATOM 1224 C C . GLY A 1 157 ? -20.676 -10.294 10.379 1.00 83.25 157 GLY A C 1
ATOM 1225 O O . GLY A 1 157 ? -19.806 -11.164 10.410 1.00 83.25 157 GLY A O 1
ATOM 1226 N N . LEU A 1 158 ? -20.376 -9.000 10.523 1.00 74.81 158 LEU A N 1
ATOM 1227 C CA . LEU A 1 158 ? -19.015 -8.503 10.751 1.00 74.81 158 LEU A CA 1
ATOM 1228 C C . LEU A 1 158 ? -18.469 -8.962 12.106 1.00 74.81 158 LEU A C 1
ATOM 1230 O O . LEU A 1 158 ? -17.325 -9.414 12.174 1.00 74.81 158 LEU A O 1
ATOM 1234 N N . THR A 1 159 ? -19.282 -8.906 13.166 1.00 76.62 159 THR A N 1
ATOM 1235 C CA . THR A 1 159 ? -18.850 -9.328 14.509 1.00 76.62 159 THR A CA 1
ATOM 1236 C C . THR A 1 159 ? -18.496 -10.809 14.595 1.00 76.62 159 THR A C 1
ATOM 1238 O O . THR A 1 159 ? -17.603 -11.177 15.360 1.00 76.62 159 THR A O 1
ATOM 1241 N N . THR A 1 160 ? -19.149 -11.641 13.783 1.00 82.25 160 THR A N 1
ATOM 1242 C CA . THR A 1 160 ? -18.895 -13.085 13.714 1.00 82.25 160 THR A CA 1
ATOM 1243 C C . THR A 1 160 ? -17.748 -13.415 12.760 1.00 82.25 160 THR A C 1
ATOM 1245 O O . THR A 1 160 ? -16.845 -14.179 13.103 1.00 82.25 160 THR A O 1
ATOM 1248 N N . CYS A 1 161 ? -17.756 -12.822 11.564 1.00 81.94 161 CYS A N 1
ATOM 1249 C CA . CYS A 1 161 ? -16.849 -13.188 10.480 1.00 81.94 161 CYS A CA 1
ATOM 1250 C C . CYS A 1 161 ? -15.419 -12.678 10.702 1.00 81.94 161 CYS A C 1
ATOM 1252 O O . CYS A 1 161 ? -14.464 -13.386 10.391 1.00 81.94 161 CYS A O 1
ATOM 1254 N N . VAL A 1 162 ? -15.239 -11.475 11.261 1.00 72.06 162 VAL A N 1
ATOM 1255 C CA . VAL A 1 162 ? -13.900 -10.880 11.410 1.00 72.06 162 VAL A CA 1
ATOM 1256 C C . VAL A 1 162 ? -12.993 -11.694 12.342 1.00 72.06 162 VAL A C 1
ATOM 1258 O O . VAL A 1 162 ? -11.879 -11.997 11.915 1.00 72.06 162 VAL A O 1
ATOM 1261 N N . PRO A 1 163 ? -13.415 -12.123 13.549 1.00 75.50 163 PRO A N 1
ATOM 1262 C CA . PRO A 1 163 ? -12.598 -13.014 14.376 1.00 75.50 163 PRO A CA 1
ATOM 1263 C C . PRO A 1 163 ? -12.191 -14.300 13.644 1.00 75.50 163 PRO A C 1
ATOM 1265 O O . PRO A 1 163 ? -11.011 -14.628 13.599 1.00 75.50 163 PRO A O 1
ATOM 1268 N N . GLN A 1 164 ? -13.138 -14.959 12.969 1.00 78.56 164 GLN A N 1
ATOM 1269 C CA . GLN A 1 164 ? -12.874 -16.181 12.198 1.00 78.56 164 GLN A CA 1
ATOM 1270 C C . GLN A 1 164 ? -11.873 -15.944 11.060 1.00 78.56 164 GLN A C 1
ATOM 1272 O O . GLN A 1 164 ? -10.996 -16.769 10.821 1.00 78.56 164 GLN A O 1
ATOM 1277 N N . SER A 1 165 ? -11.975 -14.793 10.394 1.00 72.00 165 SER A N 1
ATOM 1278 C CA . SER A 1 165 ? -11.087 -14.387 9.301 1.00 72.00 165 SER A CA 1
ATOM 1279 C C . SER A 1 165 ? -9.653 -14.082 9.754 1.00 72.00 165 SER A C 1
ATOM 1281 O O . SER A 1 165 ? -8.716 -14.169 8.962 1.00 72.00 165 SER A O 1
ATOM 1283 N N . LEU A 1 166 ? -9.480 -13.698 11.023 1.00 65.38 166 LEU A N 1
ATOM 1284 C CA . LEU A 1 166 ? -8.179 -13.425 11.631 1.00 65.38 166 LEU A CA 1
ATOM 1285 C C . LEU A 1 166 ? -7.546 -14.701 12.206 1.00 65.38 166 LEU A C 1
ATOM 1287 O O . LEU A 1 166 ? -6.322 -14.834 12.157 1.00 65.38 166 LEU A O 1
ATOM 1291 N N . ASP A 1 167 ? -8.372 -15.634 12.691 1.00 64.81 167 ASP A N 1
ATOM 1292 C CA . ASP A 1 167 ? -7.958 -16.931 13.243 1.00 64.81 167 ASP A CA 1
ATOM 1293 C C . ASP A 1 167 ? -7.696 -17.991 12.160 1.00 64.81 167 ASP A C 1
ATOM 1295 O O . ASP A 1 167 ? -6.972 -18.962 12.408 1.00 64.81 167 ASP A O 1
ATOM 1299 N N . SER A 1 168 ? -8.241 -17.817 10.947 1.00 55.59 168 SER A N 1
ATOM 1300 C CA . SER A 1 168 ? -7.984 -18.695 9.803 1.00 55.59 168 SER A CA 1
ATOM 1301 C C . SER A 1 168 ? -6.527 -18.579 9.347 1.00 55.59 168 SER A C 1
ATOM 1303 O O . SER A 1 168 ? -6.176 -17.851 8.420 1.00 55.59 168 SER A O 1
ATOM 1305 N N . SER A 1 169 ? -5.667 -19.319 10.032 1.00 51.88 169 SER A N 1
ATOM 1306 C CA . SER A 1 169 ? -4.286 -19.600 9.664 1.00 51.88 169 SER A CA 1
ATOM 1307 C C . SER A 1 169 ? -4.314 -20.709 8.615 1.00 51.88 169 SER A C 1
ATOM 1309 O O . SER A 1 169 ? -4.087 -21.863 8.960 1.00 51.88 169 SER A O 1
ATOM 1311 N N . PHE A 1 170 ? -4.694 -20.410 7.370 1.00 44.06 170 PHE A N 1
ATOM 1312 C CA . PHE A 1 170 ? -4.763 -21.444 6.335 1.00 44.06 170 PHE A CA 1
ATOM 1313 C C . PHE A 1 170 ? -3.979 -21.098 5.071 1.00 44.06 170 PHE A C 1
ATOM 1315 O O . PHE A 1 170 ? -4.120 -20.043 4.461 1.00 44.06 170 PHE A O 1
ATOM 1322 N N . GLU A 1 171 ? -3.126 -22.070 4.776 1.00 39.28 171 GLU A N 1
ATOM 1323 C CA . GLU A 1 171 ? -2.221 -22.312 3.668 1.00 39.28 171 GLU A CA 1
ATOM 1324 C C . GLU A 1 171 ? -2.905 -22.187 2.288 1.00 39.28 171 GLU A C 1
ATOM 1326 O O . GLU A 1 171 ? -4.096 -22.447 2.138 1.00 39.28 171 GLU A O 1
ATOM 1331 N N . TYR A 1 172 ? -2.111 -21.725 1.318 1.00 41.75 172 TYR A N 1
ATOM 1332 C CA . TYR A 1 172 ? -2.369 -21.354 -0.083 1.00 41.75 172 TYR A CA 1
ATOM 1333 C C . TYR A 1 172 ? -3.542 -22.011 -0.848 1.00 41.75 172 TYR A C 1
ATOM 1335 O O . TYR A 1 172 ? -3.712 -23.220 -0.796 1.00 41.75 172 TYR A O 1
ATOM 1343 N N . ASP A 1 173 ? -4.211 -21.220 -1.713 1.00 29.38 173 ASP A N 1
ATOM 1344 C CA . ASP A 1 173 ? -4.463 -21.606 -3.121 1.00 29.38 173 ASP A CA 1
ATOM 1345 C C . ASP A 1 173 ? -4.816 -20.378 -4.004 1.00 29.38 173 ASP A C 1
ATOM 1347 O O . ASP A 1 173 ? -5.800 -19.650 -3.758 1.00 29.38 173 ASP A O 1
ATOM 1351 N N . TYR A 1 174 ? -3.974 -20.125 -5.014 1.00 32.22 174 TYR A N 1
ATOM 1352 C CA . TYR A 1 174 ? -4.035 -19.012 -5.970 1.00 32.22 174 TYR A CA 1
ATOM 1353 C C . TYR A 1 174 ? -4.923 -19.364 -7.172 1.00 32.22 174 TYR A C 1
ATOM 1355 O O . TYR A 1 174 ? -4.466 -19.496 -8.298 1.00 32.22 174 TYR A O 1
ATOM 1363 N N . GLU A 1 175 ? -6.234 -19.417 -6.959 1.00 28.81 175 GLU A N 1
ATOM 1364 C CA . GLU A 1 175 ? -7.213 -19.391 -8.053 1.00 28.81 175 GLU A CA 1
ATOM 1365 C C . GLU A 1 175 ? -8.118 -18.166 -7.855 1.00 28.81 175 GLU A C 1
ATOM 1367 O O . GLU A 1 175 ? -8.943 -18.076 -6.935 1.00 28.81 175 GLU A O 1
ATOM 1372 N N . LEU A 1 176 ? -7.849 -17.132 -8.661 1.00 30.98 176 LEU A N 1
ATOM 1373 C CA . LEU A 1 176 ? -8.403 -15.785 -8.527 1.00 30.98 176 LEU A CA 1
ATOM 1374 C C . LEU A 1 176 ? -9.315 -15.481 -9.719 1.00 30.98 176 LEU A C 1
ATOM 1376 O O . LEU A 1 176 ? -8.944 -14.770 -10.660 1.00 30.98 176 LEU A O 1
ATOM 1380 N N . THR A 1 177 ? -10.535 -16.016 -9.672 1.00 27.06 177 THR A N 1
ATOM 1381 C CA . THR A 1 177 ? -11.637 -15.530 -10.501 1.00 27.06 177 THR A CA 1
ATOM 1382 C C . THR A 1 177 ? -12.169 -14.220 -9.918 1.00 27.06 177 THR A C 1
ATOM 1384 O O . THR A 1 177 ? -12.523 -14.101 -8.748 1.00 27.06 177 THR A O 1
ATOM 1387 N N . ARG A 1 178 ? -12.135 -13.222 -10.798 1.00 33.94 178 ARG A N 1
ATOM 1388 C CA . ARG A 1 178 ? -12.677 -11.857 -10.761 1.00 33.94 178 ARG A CA 1
ATOM 1389 C C . ARG A 1 178 ? -14.100 -11.776 -10.161 1.00 33.94 178 ARG A C 1
ATOM 1391 O O . ARG A 1 178 ? -14.794 -12.781 -10.151 1.00 33.94 178 ARG A O 1
ATOM 1398 N N . PHE A 1 179 ? -14.542 -10.545 -9.851 1.00 31.09 179 PHE A N 1
ATOM 1399 C CA . PHE A 1 179 ? -15.907 -10.084 -9.470 1.00 31.09 179 PHE A CA 1
ATOM 1400 C C . PHE A 1 179 ? -16.167 -9.940 -7.956 1.00 31.09 179 PHE A C 1
ATOM 1402 O O . PHE A 1 179 ? -15.713 -10.754 -7.171 1.00 31.09 179 PHE A O 1
ATOM 1409 N N . ALA A 1 180 ? -16.876 -8.930 -7.438 1.00 28.48 180 ALA A N 1
ATOM 1410 C CA . ALA A 1 180 ? -17.454 -7.690 -7.966 1.00 28.48 180 ALA A CA 1
ATOM 1411 C C . ALA A 1 180 ? -17.508 -6.656 -6.817 1.00 28.48 180 ALA A C 1
ATOM 1413 O O . ALA A 1 180 ? -17.516 -7.021 -5.643 1.00 28.48 180 ALA A O 1
ATOM 1414 N N . HIS A 1 181 ? -17.541 -5.365 -7.154 1.00 32.53 181 HIS A N 1
ATOM 1415 C CA . HIS A 1 181 ? -17.826 -4.284 -6.210 1.00 32.53 181 HIS A CA 1
ATOM 1416 C C . HIS A 1 181 ? -19.309 -4.311 -5.821 1.00 32.53 181 HIS A C 1
ATOM 1418 O O . HIS A 1 181 ? -20.157 -4.074 -6.682 1.00 32.53 181 HIS A O 1
ATOM 1424 N N . THR A 1 182 ? -19.625 -4.506 -4.542 1.00 37.06 182 THR A N 1
ATOM 1425 C CA . THR A 1 182 ? -20.989 -4.305 -4.031 1.00 37.06 182 THR A CA 1
ATOM 1426 C C . THR A 1 182 ? -21.011 -3.058 -3.154 1.00 37.06 182 THR A C 1
ATOM 1428 O O . THR A 1 182 ? -20.242 -2.938 -2.204 1.00 37.06 182 THR A O 1
ATOM 1431 N N . LYS A 1 183 ? -21.857 -2.088 -3.520 1.00 34.91 183 LYS A N 1
ATOM 1432 C CA . LYS A 1 183 ? -22.090 -0.866 -2.741 1.00 34.91 183 LYS A CA 1
ATOM 1433 C C . LYS A 1 183 ? -22.858 -1.204 -1.461 1.00 34.91 183 LYS A C 1
ATOM 1435 O O . LYS A 1 183 ? -23.823 -1.963 -1.512 1.00 34.91 183 LYS A O 1
ATOM 1440 N N . TYR A 1 184 ? -22.457 -0.579 -0.357 1.00 35.69 184 TYR A N 1
ATOM 1441 C CA . TYR A 1 184 ? -23.210 -0.542 0.895 1.00 35.69 184 TYR A CA 1
ATOM 1442 C C . TYR A 1 184 ? -24.606 0.052 0.646 1.00 35.69 184 TYR A C 1
ATOM 1444 O O . TYR A 1 184 ? -24.722 1.125 0.049 1.00 35.69 184 TYR A O 1
ATOM 1452 N N . LYS A 1 185 ? -25.661 -0.647 1.076 1.00 32.47 185 LYS A N 1
ATOM 1453 C CA . LYS A 1 185 ? -27.020 -0.098 1.150 1.00 32.47 185 LYS A CA 1
ATOM 1454 C C . LYS A 1 185 ? -27.289 0.253 2.608 1.00 32.47 185 LYS A C 1
ATOM 1456 O O . LYS A 1 185 ? -27.464 -0.641 3.425 1.00 32.47 185 LYS A O 1
ATOM 1461 N N . SER A 1 186 ? -27.307 1.547 2.913 1.00 35.94 186 SER A N 1
ATOM 1462 C CA . SER A 1 186 ? -27.841 2.037 4.182 1.00 35.94 186 SER A CA 1
ATOM 1463 C C . SER A 1 186 ? -29.360 1.932 4.121 1.00 35.94 186 SER A C 1
ATOM 1465 O O . SER A 1 186 ? -29.979 2.618 3.308 1.00 35.94 186 SER A O 1
ATOM 1467 N N . THR A 1 187 ? -29.960 1.062 4.923 1.00 38.91 187 THR A N 1
ATOM 1468 C CA . THR A 1 187 ? -31.398 1.103 5.202 1.00 38.91 187 THR A CA 1
ATOM 1469 C C . THR A 1 187 ? -31.597 1.898 6.482 1.00 38.91 187 THR A C 1
ATOM 1471 O O . THR A 1 187 ? -31.599 1.322 7.565 1.00 38.91 187 THR A O 1
ATOM 1474 N N . ASP A 1 188 ? -31.728 3.216 6.350 1.00 35.06 188 ASP A N 1
ATOM 1475 C CA . ASP A 1 188 ? -32.350 4.031 7.392 1.00 35.06 188 ASP A CA 1
ATOM 1476 C C . ASP A 1 188 ? -33.820 4.223 7.014 1.00 35.06 188 ASP A C 1
ATOM 1478 O O . ASP A 1 188 ? -34.159 5.051 6.170 1.00 35.06 188 ASP A O 1
ATOM 1482 N N . GLU A 1 189 ? -34.690 3.431 7.638 1.00 39.84 189 GLU A N 1
ATOM 1483 C CA . GLU A 1 189 ? -36.074 3.823 7.886 1.00 39.84 189 GLU A CA 1
ATOM 1484 C C . GLU A 1 189 ? -36.238 3.978 9.399 1.00 39.84 189 GLU A C 1
ATOM 1486 O O . GLU A 1 189 ? -36.408 3.006 10.131 1.00 39.84 189 GLU A O 1
ATOM 1491 N N . SER A 1 190 ? -36.197 5.220 9.872 1.00 35.75 190 SER A N 1
ATOM 1492 C CA . SER A 1 190 ? -36.935 5.615 11.068 1.00 35.75 190 SER A CA 1
ATOM 1493 C C . SER A 1 190 ? -37.926 6.690 10.637 1.00 35.75 190 SER A C 1
ATOM 1495 O O . SER A 1 190 ? -37.565 7.817 10.301 1.00 35.75 190 SER A O 1
ATOM 1497 N N . GLN A 1 191 ? -39.183 6.263 10.523 1.00 35.62 191 GLN A N 1
ATOM 1498 C CA . GLN A 1 191 ? -40.329 7.135 10.317 1.00 35.62 191 GLN A CA 1
ATOM 1499 C C . GLN A 1 191 ? -40.538 8.008 11.563 1.00 35.62 191 GLN A C 1
ATOM 1501 O O . GLN A 1 191 ? -40.196 7.611 12.678 1.00 35.62 191 GLN A O 1
ATOM 1506 N N . SER A 1 192 ? -41.065 9.201 11.290 1.00 33.19 192 SER A N 1
ATOM 1507 C CA . SER A 1 192 ? -41.504 10.274 12.191 1.00 33.19 192 SER A CA 1
ATOM 1508 C C . SER A 1 192 ? -42.220 9.840 13.464 1.00 33.19 192 SER A C 1
ATOM 1510 O O . SER A 1 192 ? -43.065 8.923 13.348 1.00 33.19 192 SER A O 1
#